Protein AF-A0A932P610-F1 (afdb_monomer)

Radius of gyration: 19.36 Å; Cα contacts (8 Å, |Δi|>4): 176; chains: 1; bounding box: 60×43×49 Å

Nearest PDB structures (foldseek):
  8pn9-assembly1_A  TM=6.563E-01  e=3.434E-02  Homo sapiens
  6s7t-assembly1_A  TM=7.100E-01  e=2.568E-01  Homo sapiens

Secondary structure (DSSP, 8-state):
--HHHHHHHHHHHHTSTT-TTHHHHHHHHHHHHHHS-TTSTTTTT--SSHHHHHHHHHHHHHHTT--TT--B-TTT-TTS-PBPSS-STTHHHHHHHHHHHHHHHHHTT----HHHHHHHHHHHHHHHHHHHHHHHHHHHHHHHHHHHHGGGHHHHGGG-HHHHHTTSTT--STHHHH--

pLDDT: mean 86.73, std 11.86, range [47.44, 98.44]

Mean predicted aligned error: 6.97 Å

Solvent-accessible surface area (backbone atoms only — not comparable to full-atom values): 10192 Å² total; per-residue (Å²): 140,63,68,65,58,55,52,51,48,50,53,53,54,63,72,34,73,82,40,86,46,62,67,56,53,42,49,50,50,55,51,47,66,54,67,74,37,76,86,33,39,70,69,69,74,44,58,81,47,69,59,25,52,52,40,52,51,56,38,51,41,40,79,70,67,46,55,90,87,57,48,64,47,68,86,80,41,77,90,49,93,52,60,56,94,66,80,62,75,71,36,53,66,51,50,51,50,33,49,52,52,52,52,50,26,59,75,70,68,48,92,68,54,73,67,57,46,47,52,52,32,27,41,55,46,18,42,52,51,42,48,50,43,43,49,51,53,22,61,68,32,22,87,79,54,35,81,66,48,12,51,58,50,56,67,54,58,65,69,41,58,78,62,44,55,38,26,34,60,28,33,54,41,69,63,44,66,74,74,98

Foldseek 3Di:
DCVVVVVVVVVVVCLFPPNPCLVVLLVVLQVCLPPVDCPDCVVVLHAPDPLLVLLLQQLVVVVVPPDQPQQFDCVVDVVDGDGDPDHCPLSVVLNVQLVVLVVVCVVVVNDDDSVRSSSVSQQPVLSVLLSVLLVVQLVVCCVVQNSGCSNVVSVVQVVPVVLVVCSHRSNSHCVSVVSD

Structure (mmCIF, N/CA/C/O backbone):
data_AF-A0A932P610-F1
#
_entry.id   AF-A0A932P610-F1
#
loop_
_atom_site.group_PDB
_atom_site.id
_atom_site.type_symbol
_atom_site.label_atom_id
_atom_site.label_alt_id
_atom_site.label_comp_id
_atom_site.label_asym_id
_atom_site.label_entity_id
_atom_site.label_seq_id
_atom_site.pdbx_PDB_ins_code
_atom_site.Cartn_x
_atom_site.Cartn_y
_atom_site.Cartn_z
_atom_site.occupancy
_atom_site.B_iso_or_equiv
_atom_site.auth_seq_id
_atom_site.auth_comp_id
_atom_site.auth_asym_id
_atom_site.auth_atom_id
_atom_site.pdbx_PDB_model_num
ATOM 1 N N . MET A 1 1 ? 29.053 27.252 -12.980 1.00 55.34 1 MET A N 1
ATOM 2 C CA . MET A 1 1 ? 28.597 26.427 -14.126 1.00 55.34 1 MET A CA 1
ATOM 3 C C . MET A 1 1 ? 28.838 24.913 -13.907 1.00 55.34 1 MET A C 1
ATOM 5 O O . MET A 1 1 ? 29.082 24.199 -14.869 1.00 55.34 1 MET A O 1
ATOM 9 N N . SER A 1 2 ? 28.765 24.393 -12.666 1.00 62.25 2 SER A N 1
ATOM 10 C CA . SER A 1 2 ? 29.065 22.976 -12.343 1.00 62.25 2 SER A CA 1
ATOM 11 C C . SER A 1 2 ? 27.828 22.106 -12.067 1.00 62.25 2 SER A C 1
ATOM 13 O O . SER A 1 2 ? 27.871 20.903 -12.300 1.00 62.25 2 SER A O 1
ATOM 15 N N . TRP A 1 3 ? 26.709 22.702 -11.643 1.00 47.44 3 TRP A N 1
ATOM 16 C CA . TRP A 1 3 ? 25.477 21.982 -11.289 1.00 47.44 3 TRP A CA 1
ATOM 17 C C . TRP A 1 3 ? 24.825 21.238 -12.461 1.00 47.44 3 TRP A C 1
ATOM 19 O O . TRP A 1 3 ? 24.265 20.160 -12.271 1.00 47.44 3 TRP A O 1
ATOM 29 N N . SER A 1 4 ? 24.943 21.766 -13.684 1.00 58.16 4 SER A N 1
ATOM 30 C CA . SER A 1 4 ? 24.353 21.148 -14.877 1.00 58.16 4 SER A CA 1
ATOM 31 C C . SER A 1 4 ? 25.002 19.809 -15.225 1.00 58.16 4 SER A C 1
ATOM 33 O O . SER A 1 4 ? 24.293 18.872 -15.574 1.00 58.16 4 SER A O 1
ATOM 35 N N . ARG A 1 5 ? 26.329 19.677 -15.078 1.00 59.72 5 ARG A N 1
ATOM 36 C CA . ARG A 1 5 ? 27.038 18.412 -15.338 1.00 59.72 5 ARG A CA 1
ATOM 37 C C . ARG A 1 5 ? 26.723 17.358 -14.286 1.00 59.72 5 ARG A C 1
ATOM 39 O O . ARG A 1 5 ? 26.549 16.203 -14.643 1.00 59.72 5 ARG A O 1
ATOM 46 N N . THR A 1 6 ? 26.602 17.745 -13.019 1.00 64.31 6 THR A N 1
ATOM 47 C CA . THR A 1 6 ? 26.265 16.809 -11.938 1.00 64.31 6 THR A CA 1
ATOM 48 C C . THR A 1 6 ? 24.852 16.254 -12.094 1.00 64.31 6 THR A C 1
ATOM 50 O O . THR A 1 6 ? 24.663 15.047 -11.985 1.00 64.31 6 THR A O 1
ATOM 53 N N . LEU A 1 7 ? 23.873 17.104 -12.424 1.00 55.91 7 LEU A N 1
ATOM 54 C CA . LEU A 1 7 ? 22.507 16.659 -12.711 1.00 55.91 7 LEU A CA 1
ATOM 55 C C . LEU A 1 7 ? 22.443 15.795 -13.974 1.00 55.91 7 LEU A C 1
ATOM 57 O O . LEU A 1 7 ? 21.847 14.725 -13.944 1.00 55.91 7 LEU A O 1
ATOM 61 N N . LEU A 1 8 ? 23.097 16.208 -15.065 1.00 59.38 8 LEU A N 1
ATOM 62 C CA . LEU A 1 8 ? 23.149 15.420 -16.302 1.00 59.38 8 LEU A CA 1
ATOM 63 C C . LEU A 1 8 ? 23.804 14.051 -16.094 1.00 59.38 8 LEU A C 1
ATOM 65 O O . LEU A 1 8 ? 23.306 13.063 -16.623 1.00 59.38 8 LEU A O 1
ATOM 69 N N . ASN A 1 9 ? 24.871 13.976 -15.299 1.00 59.69 9 ASN A N 1
ATOM 70 C CA . ASN A 1 9 ? 25.523 12.714 -14.961 1.00 59.69 9 ASN A CA 1
ATOM 71 C C . ASN A 1 9 ? 24.639 11.849 -14.060 1.00 59.69 9 ASN A C 1
ATOM 73 O O . ASN A 1 9 ? 24.534 10.655 -14.303 1.00 59.69 9 ASN A O 1
ATOM 77 N N . PHE A 1 10 ? 23.937 12.444 -13.091 1.00 61.59 10 PHE A N 1
ATOM 78 C CA . PHE A 1 10 ? 22.968 11.728 -12.263 1.00 61.59 10 PHE A CA 1
ATOM 79 C C . PHE A 1 10 ? 21.840 11.121 -13.102 1.00 61.59 10 PHE A C 1
ATOM 81 O O . PHE A 1 10 ? 21.538 9.943 -12.946 1.00 61.59 10 PHE A O 1
ATOM 88 N N . PHE A 1 11 ? 21.251 11.885 -14.028 1.00 58.06 11 PHE A N 1
ATOM 89 C CA . PHE A 1 11 ? 20.247 11.346 -14.944 1.00 58.06 11 PHE A CA 1
ATOM 90 C C . PHE A 1 11 ? 20.859 10.280 -15.859 1.00 58.06 11 PHE A C 1
ATOM 92 O O . PHE A 1 11 ? 20.302 9.194 -15.976 1.00 58.06 11 PHE A O 1
ATOM 99 N N . ALA A 1 12 ? 22.036 10.523 -16.441 1.00 59.69 12 ALA A N 1
ATOM 100 C CA . ALA A 1 12 ? 22.717 9.536 -17.276 1.00 59.69 12 ALA A CA 1
ATOM 101 C C . ALA A 1 12 ? 23.003 8.225 -16.522 1.00 59.69 12 ALA A C 1
ATOM 103 O O . ALA A 1 12 ? 22.829 7.156 -17.098 1.00 59.69 12 ALA A O 1
ATOM 104 N N . ASP A 1 13 ? 23.381 8.290 -15.246 1.00 61.88 13 ASP A N 1
ATOM 105 C CA . ASP A 1 13 ? 23.663 7.128 -14.399 1.00 61.88 13 ASP A CA 1
ATOM 106 C C . ASP A 1 13 ? 22.390 6.446 -13.883 1.00 61.88 13 ASP A C 1
ATOM 108 O O . ASP A 1 13 ? 22.323 5.216 -13.854 1.00 61.88 13 ASP A O 1
ATOM 112 N N . ALA A 1 14 ? 21.339 7.210 -13.569 1.00 57.78 14 ALA A N 1
ATOM 113 C CA . ALA A 1 14 ? 20.014 6.673 -13.260 1.00 57.78 14 ALA A CA 1
ATOM 114 C C . ALA A 1 14 ? 19.425 5.891 -14.446 1.00 57.78 14 ALA A C 1
ATOM 116 O O . ALA A 1 14 ? 18.665 4.940 -14.241 1.00 57.78 14 ALA A O 1
ATOM 117 N N . PHE A 1 15 ? 19.814 6.261 -15.673 1.00 59.22 15 PHE A N 1
ATOM 118 C CA . PHE A 1 15 ? 19.432 5.585 -16.908 1.00 59.22 15 PHE A CA 1
ATOM 119 C C . PHE A 1 15 ? 20.497 4.614 -17.465 1.00 59.22 15 PHE A C 1
ATOM 121 O O . PHE A 1 15 ? 20.407 4.210 -18.629 1.00 59.22 15 PHE A O 1
ATOM 128 N N . ARG A 1 16 ? 21.502 4.208 -16.672 1.00 59.03 16 ARG A N 1
ATOM 129 C CA . ARG A 1 16 ? 22.493 3.196 -17.081 1.00 59.03 16 ARG A CA 1
ATOM 130 C C . ARG A 1 16 ? 22.131 1.796 -16.552 1.00 59.03 16 ARG A C 1
ATOM 132 O O . ARG A 1 16 ? 21.746 1.643 -15.388 1.00 59.03 16 ARG A O 1
ATOM 139 N N . PRO A 1 17 ? 22.283 0.731 -17.370 1.00 58.66 17 PRO A N 1
ATOM 140 C CA . PRO A 1 17 ? 22.161 -0.646 -16.893 1.00 58.66 17 PRO A CA 1
ATOM 141 C C . PRO A 1 17 ? 23.094 -0.892 -15.694 1.00 58.66 17 PRO A C 1
ATOM 143 O O . PRO A 1 17 ? 24.235 -0.435 -15.732 1.00 58.66 17 PRO A O 1
ATOM 146 N N . PRO A 1 18 ? 22.666 -1.620 -14.643 1.00 57.16 18 PRO A N 1
ATOM 147 C CA . PRO A 1 18 ? 21.492 -2.493 -14.578 1.00 57.16 18 PRO A CA 1
ATOM 148 C C . PRO A 1 18 ? 20.218 -1.855 -13.984 1.00 57.16 18 PRO A C 1
ATOM 150 O O . PRO A 1 18 ? 19.340 -2.605 -13.565 1.00 57.16 18 PRO A O 1
ATOM 153 N N . PHE A 1 19 ? 20.099 -0.518 -13.938 1.00 62.72 19 PHE A N 1
ATOM 154 C CA . PHE A 1 19 ? 18.894 0.201 -13.481 1.00 62.72 19 PHE A CA 1
ATOM 155 C C . PHE A 1 19 ? 18.283 -0.378 -12.189 1.00 62.72 19 PHE A C 1
ATOM 157 O O . PHE A 1 19 ? 17.149 -0.864 -12.147 1.00 62.72 19 PHE A O 1
ATOM 164 N N . ARG A 1 20 ? 19.041 -0.327 -11.090 1.00 66.00 20 ARG A N 1
ATOM 165 C CA . ARG A 1 20 ? 18.556 -0.708 -9.748 1.00 66.00 20 ARG A CA 1
ATOM 166 C C . ARG A 1 20 ? 17.683 0.390 -9.116 1.00 66.00 20 ARG A C 1
ATOM 168 O O . ARG A 1 20 ? 17.715 0.589 -7.907 1.00 66.00 20 ARG A O 1
ATOM 175 N N . THR A 1 21 ? 16.943 1.138 -9.933 1.00 69.81 21 THR A N 1
ATOM 176 C CA . THR A 1 21 ? 16.247 2.370 -9.539 1.00 69.81 21 THR A CA 1
ATOM 177 C C . THR A 1 21 ? 14.854 2.139 -8.968 1.00 69.81 21 THR A C 1
ATOM 179 O O . THR A 1 21 ? 14.322 3.043 -8.337 1.00 69.81 21 THR A O 1
ATOM 182 N N . THR A 1 22 ? 14.278 0.938 -9.104 1.00 73.44 22 THR A N 1
ATOM 183 C CA . THR A 1 22 ? 12.918 0.631 -8.622 1.00 73.44 22 THR A CA 1
ATOM 184 C C . THR A 1 22 ? 12.679 1.032 -7.158 1.00 73.44 22 THR A C 1
ATOM 186 O O . THR A 1 22 ? 11.705 1.742 -6.918 1.00 73.44 22 THR A O 1
ATOM 189 N N . PRO A 1 23 ? 13.551 0.694 -6.181 1.00 77.69 23 PRO A N 1
ATOM 190 C CA . PRO A 1 23 ? 13.338 1.106 -4.791 1.00 77.69 23 PRO A CA 1
ATOM 191 C C . PRO A 1 23 ? 13.373 2.627 -4.615 1.00 77.69 23 PRO A C 1
ATOM 193 O O . PRO A 1 23 ? 12.610 3.174 -3.828 1.00 77.69 23 PRO A O 1
ATOM 196 N N . TRP A 1 24 ? 14.219 3.320 -5.382 1.00 81.94 24 TRP A N 1
ATOM 197 C CA . TRP A 1 24 ? 14.324 4.779 -5.351 1.00 81.94 24 TRP A CA 1
ATOM 198 C C . TRP A 1 24 ? 13.100 5.461 -5.956 1.00 81.94 24 TRP A C 1
ATOM 200 O O . TRP A 1 24 ? 12.683 6.492 -5.448 1.00 81.94 24 TRP A O 1
ATOM 210 N N . ILE A 1 25 ? 12.499 4.878 -6.996 1.00 82.69 25 ILE A N 1
ATOM 211 C CA . ILE A 1 25 ? 11.254 5.375 -7.596 1.00 82.69 25 ILE A CA 1
ATOM 212 C C . ILE A 1 25 ? 10.093 5.210 -6.612 1.00 82.69 25 ILE A C 1
ATOM 214 O O . ILE A 1 25 ? 9.336 6.154 -6.412 1.00 82.69 25 ILE A O 1
ATOM 218 N N . VAL A 1 26 ? 9.987 4.052 -5.953 1.00 82.19 26 VAL A N 1
ATOM 219 C CA . VAL A 1 26 ? 8.971 3.819 -4.912 1.00 82.19 26 VAL A CA 1
ATOM 220 C C . VAL A 1 26 ? 9.169 4.775 -3.739 1.00 82.19 26 VAL A C 1
ATOM 222 O O . VAL A 1 26 ? 8.210 5.397 -3.291 1.00 82.19 26 VAL A O 1
ATOM 225 N N . LEU A 1 27 ? 10.410 4.942 -3.269 1.00 84.94 27 LEU A N 1
ATOM 226 C CA . LEU A 1 27 ? 10.727 5.864 -2.181 1.00 84.94 27 LEU A CA 1
ATOM 227 C C . LEU A 1 27 ? 10.405 7.311 -2.563 1.00 84.94 27 LEU A C 1
ATOM 229 O O . LEU A 1 27 ? 9.755 8.011 -1.793 1.00 84.94 27 LEU A O 1
ATOM 233 N N . LEU A 1 28 ? 10.823 7.751 -3.752 1.00 86.38 28 LEU A N 1
ATOM 234 C CA . LEU A 1 28 ? 10.527 9.086 -4.261 1.00 86.38 28 LEU A CA 1
ATOM 235 C C . LEU A 1 28 ? 9.016 9.304 -4.351 1.00 86.38 28 LEU A C 1
ATOM 237 O O . LEU A 1 28 ? 8.530 10.332 -3.898 1.00 86.38 28 LEU A O 1
ATOM 241 N N . TYR A 1 29 ? 8.273 8.333 -4.880 1.00 85.75 29 TYR A N 1
ATOM 242 C CA . TYR A 1 29 ? 6.819 8.396 -4.967 1.00 85.75 29 TYR A CA 1
ATOM 243 C C . TYR A 1 29 ? 6.158 8.494 -3.584 1.00 85.75 29 TYR A C 1
ATOM 245 O O . TYR A 1 29 ? 5.306 9.357 -3.374 1.00 85.75 29 TYR A O 1
ATOM 253 N N . ALA A 1 30 ? 6.582 7.670 -2.622 1.00 83.12 30 ALA A N 1
ATOM 254 C CA . ALA A 1 30 ? 6.072 7.715 -1.254 1.00 83.12 30 ALA A CA 1
ATOM 255 C C . ALA A 1 30 ? 6.362 9.071 -0.587 1.00 83.12 30 ALA A C 1
ATOM 257 O O . ALA A 1 30 ? 5.467 9.674 -0.000 1.00 83.12 30 ALA A O 1
ATOM 258 N N . VAL A 1 31 ? 7.585 9.592 -0.736 1.00 85.00 31 VAL A N 1
ATOM 259 C CA . VAL A 1 31 ? 7.977 10.903 -0.198 1.00 85.00 31 VAL A CA 1
ATOM 260 C C . VAL A 1 31 ? 7.177 12.027 -0.852 1.00 85.00 31 VAL A C 1
ATOM 262 O O . VAL A 1 31 ? 6.626 12.868 -0.148 1.00 85.00 31 VAL A O 1
ATOM 265 N N . LEU A 1 32 ? 7.068 12.039 -2.183 1.00 84.12 32 LEU A N 1
ATOM 266 C CA . LEU A 1 32 ? 6.293 13.055 -2.895 1.00 84.12 32 LEU A CA 1
ATOM 267 C C . LEU A 1 32 ? 4.815 13.010 -2.504 1.00 84.12 32 LEU A C 1
ATOM 269 O O . LEU A 1 32 ? 4.218 14.066 -2.324 1.00 84.12 32 LEU A O 1
ATOM 27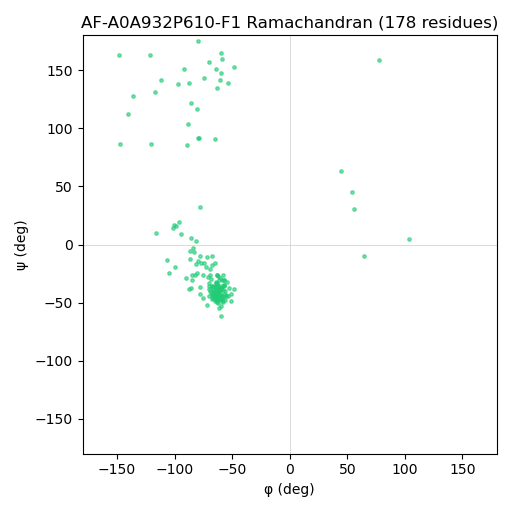3 N N . SER A 1 33 ? 4.249 11.818 -2.304 1.00 76.56 33 SER A N 1
ATOM 274 C CA . SER A 1 33 ? 2.860 11.665 -1.854 1.00 76.56 33 SER A CA 1
ATOM 275 C C . SER A 1 33 ? 2.622 12.344 -0.501 1.00 76.56 33 SER A C 1
ATOM 277 O O . SER A 1 33 ? 1.590 12.979 -0.310 1.00 76.56 33 SER A O 1
ATOM 279 N N . VAL A 1 34 ? 3.595 12.280 0.414 1.00 74.88 34 VAL A N 1
ATOM 280 C CA . VAL A 1 34 ? 3.512 12.911 1.743 1.00 74.88 34 VAL A CA 1
ATOM 281 C C . VAL A 1 34 ? 3.769 14.424 1.685 1.00 74.88 34 VAL A C 1
ATOM 283 O O . VAL A 1 34 ? 3.063 15.203 2.323 1.00 74.88 34 VAL A O 1
ATOM 286 N N . VAL A 1 35 ? 4.773 14.855 0.916 1.00 78.38 35 VAL A N 1
ATOM 287 C CA . VAL A 1 35 ? 5.279 16.241 0.935 1.00 78.38 35 VAL A CA 1
ATOM 288 C C . VAL A 1 35 ? 4.482 17.182 0.025 1.00 78.38 35 VAL A C 1
ATOM 290 O O . VAL A 1 35 ? 4.429 18.380 0.290 1.00 78.38 35 VAL A O 1
ATOM 293 N N . TYR A 1 36 ? 3.846 16.673 -1.035 1.00 73.75 36 TYR A N 1
ATOM 294 C CA . TYR A 1 36 ? 3.195 17.507 -2.054 1.00 73.75 36 TYR A CA 1
ATOM 295 C C . TYR A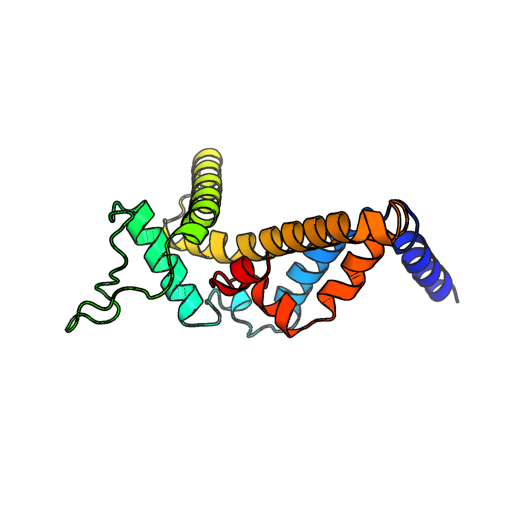 1 36 ? 2.022 18.341 -1.519 1.00 73.75 36 TYR A C 1
ATOM 297 O O . TYR A 1 36 ? 1.793 19.451 -1.995 1.00 73.75 36 TYR A O 1
ATOM 305 N N . ASN A 1 37 ? 1.282 17.831 -0.531 1.00 68.81 37 ASN A N 1
ATOM 306 C CA . ASN A 1 37 ? 0.138 18.537 0.034 1.00 68.81 37 ASN A CA 1
ATOM 307 C C . ASN A 1 37 ? 0.083 18.355 1.555 1.00 68.81 37 ASN A C 1
ATOM 309 O O . ASN A 1 37 ? -0.187 17.259 2.051 1.00 68.81 37 ASN A O 1
ATOM 313 N N . HIS A 1 38 ? 0.301 19.445 2.292 1.00 67.31 38 HIS A N 1
ATOM 314 C CA . HIS A 1 38 ? 0.285 19.445 3.754 1.00 67.31 38 HIS A CA 1
ATOM 315 C C . HIS A 1 38 ? -1.097 19.080 4.337 1.00 67.31 38 HIS A C 1
ATOM 317 O O . HIS A 1 38 ? -1.161 18.474 5.400 1.00 67.31 38 HIS A O 1
ATOM 323 N N . ASP A 1 39 ? -2.187 19.328 3.606 1.00 73.00 39 ASP A N 1
ATOM 324 C CA . ASP A 1 39 ? -3.566 19.000 4.012 1.00 73.00 39 ASP A CA 1
ATOM 325 C C . ASP A 1 39 ? -4.052 17.638 3.484 1.00 73.00 39 ASP A C 1
ATOM 327 O O . ASP A 1 39 ? -5.230 17.270 3.593 1.00 73.00 39 ASP A O 1
ATOM 331 N N . SER A 1 40 ? -3.146 16.858 2.897 1.00 80.25 40 SER A N 1
ATOM 332 C CA . SER A 1 40 ? -3.439 15.519 2.396 1.00 80.25 40 SER A CA 1
ATOM 333 C C . SER A 1 40 ? -3.959 14.573 3.484 1.00 80.25 40 SER A C 1
ATOM 335 O O . SER A 1 40 ? -3.748 14.759 4.686 1.00 80.25 40 SER A O 1
ATOM 337 N N . HIS A 1 41 ? -4.626 13.504 3.044 1.00 81.88 41 HIS A N 1
ATOM 338 C CA . HIS A 1 41 ? -5.115 12.449 3.930 1.00 81.88 41 HIS A CA 1
ATOM 339 C C . HIS A 1 41 ? -3.992 11.822 4.766 1.00 81.88 41 HIS A C 1
ATOM 341 O O . HIS A 1 41 ? -4.200 11.538 5.944 1.00 81.88 41 HIS A O 1
ATOM 347 N N . PHE A 1 42 ? -2.785 11.709 4.201 1.00 79.12 42 PHE A N 1
ATOM 348 C CA . PHE A 1 42 ? -1.605 11.180 4.886 1.00 79.12 42 PHE A CA 1
ATOM 349 C C . PHE A 1 42 ? -1.212 12.041 6.093 1.00 79.12 42 PHE A C 1
ATOM 351 O O . PHE A 1 42 ? -1.066 11.519 7.196 1.00 79.12 42 PHE A O 1
ATOM 358 N N . ASN A 1 43 ? -1.103 13.360 5.900 1.00 81.00 43 ASN A N 1
ATOM 359 C CA . ASN A 1 43 ? -0.672 14.290 6.948 1.00 81.00 43 ASN A CA 1
ATOM 360 C C . ASN A 1 43 ? -1.732 14.474 8.039 1.00 81.00 43 ASN A C 1
ATOM 362 O O . ASN A 1 43 ? -1.395 14.704 9.197 1.00 81.00 43 ASN A O 1
ATOM 366 N N . ARG A 1 44 ? -3.013 14.303 7.691 1.00 87.19 44 ARG A N 1
ATOM 367 C CA . ARG A 1 44 ? -4.124 14.282 8.655 1.00 87.19 44 ARG A CA 1
ATOM 368 C C . ARG A 1 44 ? -4.351 12.920 9.308 1.00 87.19 44 ARG A C 1
ATOM 370 O O . ARG A 1 44 ? -5.232 12.807 10.154 1.00 87.19 44 ARG A O 1
ATOM 377 N N . TRP A 1 45 ? -3.589 11.898 8.918 1.00 90.81 45 TRP A N 1
ATOM 378 C CA . TRP 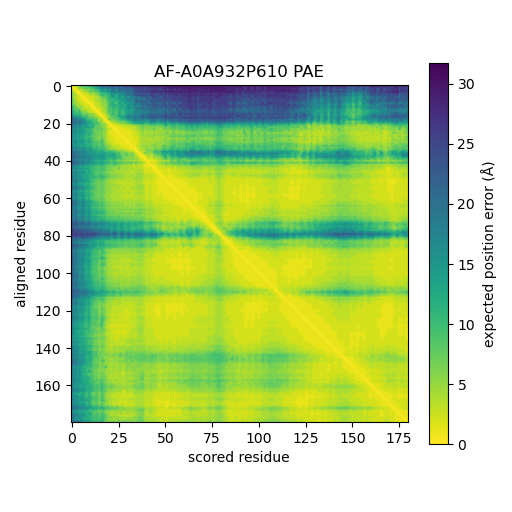A 1 45 ? -3.770 10.522 9.378 1.00 90.81 45 TRP A CA 1
ATOM 379 C C . TRP A 1 45 ? -5.203 10.000 9.158 1.00 90.81 45 TRP A C 1
ATOM 381 O O . TRP A 1 45 ? -5.828 9.397 10.028 1.00 90.81 45 TRP A O 1
ATOM 391 N N . THR A 1 46 ? -5.732 10.257 7.964 1.00 92.88 46 THR A N 1
ATOM 392 C CA . THR A 1 46 ? -7.060 9.827 7.501 1.00 92.88 46 THR A CA 1
ATOM 393 C C . THR A 1 46 ? -6.927 8.971 6.249 1.00 92.88 46 THR A C 1
ATOM 395 O O . THR A 1 46 ? -5.882 8.984 5.597 1.00 92.88 46 THR A O 1
ATOM 398 N N . LEU A 1 47 ? -7.975 8.225 5.905 1.00 93.75 47 LEU A N 1
ATOM 399 C CA . LEU A 1 47 ? -8.018 7.501 4.639 1.00 93.75 47 LEU A CA 1
ATOM 400 C C . LEU A 1 47 ? -8.689 8.373 3.563 1.00 93.75 47 LEU A C 1
ATOM 402 O O . LEU A 1 47 ? -9.496 9.244 3.907 1.00 93.75 47 LEU A O 1
ATOM 406 N N . PRO A 1 48 ? -8.326 8.191 2.284 1.00 91.69 48 PRO A N 1
ATOM 407 C CA . PRO A 1 48 ? -8.764 9.073 1.210 1.00 91.69 48 PRO A CA 1
ATOM 408 C C . PRO A 1 48 ? -10.218 8.866 0.792 1.00 91.69 48 PRO A C 1
ATOM 410 O O . PRO A 1 48 ? -10.846 9.807 0.314 1.00 91.69 48 PRO A O 1
ATOM 413 N N . ASP A 1 49 ? -10.760 7.667 0.990 1.00 92.25 49 ASP A N 1
ATOM 414 C CA . ASP A 1 49 ? -12.098 7.308 0.538 1.00 92.25 49 ASP A CA 1
ATOM 415 C C . ASP A 1 49 ? -12.760 6.288 1.470 1.00 92.25 49 ASP A C 1
ATOM 417 O O . ASP A 1 49 ? -12.115 5.608 2.269 1.00 92.25 49 ASP A O 1
ATOM 421 N N . THR A 1 50 ? -14.076 6.168 1.336 1.00 92.62 50 THR A N 1
ATOM 422 C CA . THR A 1 50 ? -14.907 5.196 2.041 1.00 92.62 50 THR A CA 1
ATOM 423 C C . THR A 1 50 ? -14.434 3.761 1.825 1.00 92.62 50 THR A C 1
ATOM 425 O O . THR A 1 50 ? -14.298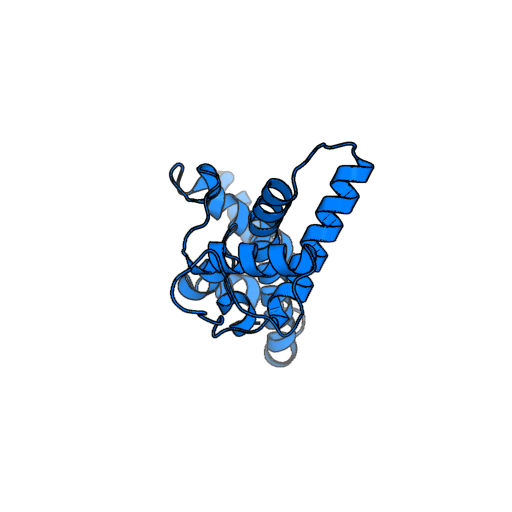 3.040 2.811 1.00 92.62 50 THR A O 1
ATOM 428 N N . ASP A 1 51 ? -14.079 3.360 0.602 1.00 94.00 51 ASP A N 1
ATOM 429 C CA . ASP A 1 51 ? -13.609 1.998 0.318 1.00 94.00 51 ASP A CA 1
ATOM 430 C C . ASP A 1 51 ? -12.358 1.623 1.132 1.00 94.00 51 ASP A C 1
ATOM 432 O O . ASP A 1 51 ? -12.252 0.504 1.638 1.00 94.00 51 ASP A O 1
ATOM 436 N N . ASP A 1 52 ? -11.451 2.571 1.375 1.00 95.44 52 ASP A N 1
ATOM 437 C CA . ASP A 1 52 ? -10.264 2.344 2.205 1.00 95.44 52 ASP A CA 1
ATOM 438 C C . ASP A 1 52 ? -10.635 2.056 3.668 1.00 95.44 52 ASP A C 1
ATOM 440 O O . ASP A 1 52 ? -10.119 1.114 4.282 1.00 95.44 5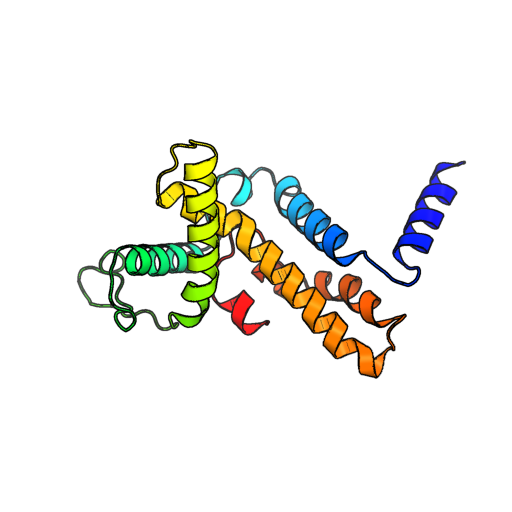2 ASP A O 1
ATOM 444 N N . TYR A 1 53 ? -11.579 2.825 4.224 1.00 94.50 53 TYR A N 1
ATOM 445 C CA . TYR A 1 53 ? -12.121 2.574 5.564 1.00 94.50 53 TYR A CA 1
ATOM 446 C C . TYR A 1 53 ? -12.780 1.204 5.635 1.00 94.50 53 TYR A C 1
ATOM 448 O O . TYR A 1 53 ? -12.526 0.422 6.557 1.00 94.50 53 TYR A O 1
ATOM 456 N N . MET A 1 54 ? -13.606 0.899 4.642 1.00 93.56 54 MET A N 1
ATOM 457 C CA . MET A 1 54 ? -14.350 -0.343 4.588 1.00 93.56 54 MET A CA 1
ATOM 458 C C . MET A 1 54 ? -13.423 -1.559 4.478 1.00 93.56 54 MET A C 1
ATOM 460 O O . MET A 1 54 ? -13.672 -2.560 5.157 1.00 93.56 54 MET A O 1
ATOM 464 N N . ARG A 1 55 ? -12.300 -1.451 3.749 1.00 94.69 55 ARG A N 1
ATOM 465 C CA . ARG A 1 55 ? -11.269 -2.501 3.685 1.00 94.69 55 ARG A CA 1
ATOM 466 C C . ARG A 1 55 ? -10.705 -2.774 5.065 1.00 94.69 55 ARG A C 1
ATOM 468 O O . ARG A 1 55 ? -10.640 -3.929 5.486 1.00 94.69 55 ARG A O 1
ATOM 475 N N . LEU A 1 56 ? -10.248 -1.727 5.756 1.00 95.56 56 LEU A N 1
ATOM 476 C CA . LEU A 1 56 ? -9.600 -1.901 7.053 1.00 95.56 56 LEU A CA 1
ATOM 477 C C . LEU A 1 56 ? -10.559 -2.494 8.074 1.00 95.56 56 LEU A C 1
ATOM 479 O O . LEU A 1 56 ? -10.157 -3.372 8.832 1.00 95.56 56 LEU A O 1
ATOM 483 N N . VAL A 1 57 ? -11.824 -2.070 8.074 1.00 94.19 57 VAL A N 1
ATOM 484 C CA . VAL A 1 57 ? -12.842 -2.653 8.954 1.00 94.19 57 VAL A CA 1
ATOM 485 C C . VAL A 1 57 ? -13.077 -4.126 8.612 1.00 94.19 57 VAL A C 1
ATOM 487 O O . VAL A 1 57 ? -13.096 -4.955 9.520 1.00 94.19 57 VAL A O 1
ATOM 490 N N . GLN A 1 58 ? -13.206 -4.478 7.330 1.00 94.19 58 GLN A N 1
ATOM 491 C CA . GLN A 1 58 ? -13.387 -5.867 6.903 1.00 94.19 58 GLN A CA 1
ATOM 492 C C . GLN A 1 58 ? -12.201 -6.759 7.307 1.00 94.19 58 GLN A C 1
ATOM 494 O O . GLN A 1 58 ? -12.408 -7.867 7.818 1.00 94.19 58 GLN A O 1
ATOM 499 N N . MET A 1 59 ? -10.971 -6.266 7.132 1.00 96.00 59 MET A N 1
ATOM 500 C CA . MET A 1 59 ? -9.749 -6.942 7.570 1.00 96.00 59 MET A CA 1
ATOM 501 C C . MET A 1 59 ? -9.715 -7.086 9.097 1.00 96.00 59 MET A C 1
ATOM 503 O O . MET A 1 59 ? -9.482 -8.182 9.604 1.00 96.00 59 MET A O 1
ATOM 507 N N . LEU A 1 60 ? -9.965 -6.004 9.840 1.00 95.69 60 LEU A N 1
ATOM 508 C CA . LEU A 1 60 ? -9.934 -5.996 11.304 1.00 95.69 60 LEU A CA 1
ATOM 509 C C . LEU A 1 60 ? -10.980 -6.930 11.908 1.00 95.69 60 LEU A C 1
ATOM 511 O O . LEU A 1 60 ? -10.676 -7.620 12.877 1.00 95.69 60 LEU A O 1
ATOM 515 N N . ASN A 1 61 ? -12.184 -6.991 11.340 1.00 94.56 61 ASN A N 1
ATOM 516 C CA . ASN A 1 61 ? -13.199 -7.922 11.815 1.00 94.56 61 ASN A CA 1
ATOM 517 C C . ASN A 1 61 ? -12.765 -9.379 11.598 1.00 94.56 61 ASN A C 1
ATOM 519 O O . ASN A 1 61 ? -12.949 -10.200 12.492 1.00 94.56 61 ASN A O 1
ATOM 523 N N . TRP A 1 62 ? -12.142 -9.704 10.459 1.00 95.50 62 TRP A N 1
ATOM 524 C CA . TRP A 1 62 ? -11.626 -11.055 10.204 1.00 95.50 62 TRP A CA 1
ATOM 525 C C . TRP A 1 62 ? -10.465 -11.427 11.115 1.00 95.50 62 TRP A C 1
ATOM 527 O O . TRP A 1 62 ? -10.494 -12.482 11.744 1.00 95.50 62 TRP A O 1
ATOM 537 N N . VAL A 1 63 ? -9.497 -10.527 11.281 1.00 96.38 63 VAL A N 1
ATOM 538 C CA . VAL A 1 63 ? -8.426 -10.677 12.277 1.00 96.38 63 VAL A CA 1
ATOM 539 C C . VAL A 1 63 ? -8.999 -10.799 13.698 1.00 96.38 63 VAL A C 1
ATOM 541 O O . VAL A 1 63 ? -8.418 -11.480 14.541 1.00 96.38 63 VAL A O 1
ATOM 544 N N . GLY A 1 64 ? -10.150 -10.175 13.958 1.00 95.44 64 GLY A N 1
ATOM 545 C CA . GLY A 1 64 ? -10.917 -10.260 15.201 1.00 95.44 64 GLY A CA 1
ATOM 546 C C . GLY A 1 64 ? -11.809 -11.500 15.344 1.00 95.44 64 GLY A C 1
ATOM 547 O O . GLY A 1 64 ? -12.511 -11.605 16.346 1.00 95.44 64 GLY A O 1
ATOM 548 N N . GLY A 1 65 ? -11.787 -12.434 14.386 1.00 95.81 65 GLY A N 1
ATOM 549 C CA . GLY A 1 65 ? -12.503 -13.713 14.461 1.00 95.81 65 GLY A CA 1
ATOM 550 C C . GLY A 1 65 ? -13.787 -13.811 13.632 1.00 95.81 65 GLY A C 1
ATOM 551 O O . GLY A 1 65 ? -14.470 -14.831 13.711 1.00 95.81 65 GLY A O 1
ATOM 552 N N . GLN A 1 66 ? -14.131 -12.800 12.826 1.00 94.62 66 GLN A N 1
ATOM 553 C CA . GLN A 1 66 ? -15.224 -12.916 11.854 1.00 94.62 66 GLN A CA 1
ATOM 554 C C . GLN A 1 66 ? -14.920 -14.042 10.851 1.00 94.62 66 GLN A C 1
ATOM 556 O O . GLN A 1 66 ? -13.778 -14.220 10.431 1.00 94.62 66 GLN A O 1
ATOM 561 N N . SER A 1 67 ? -15.940 -14.810 10.456 1.00 94.75 67 SER A N 1
ATOM 562 C CA . SER A 1 67 ? -15.774 -15.901 9.487 1.00 94.75 67 SER A CA 1
ATOM 563 C C . SER A 1 67 ? -15.248 -15.392 8.140 1.00 94.75 67 SER A C 1
ATOM 565 O O . SER A 1 67 ? -15.591 -14.301 7.686 1.00 94.75 67 SER A O 1
ATOM 567 N N . TRP A 1 68 ? -14.457 -16.221 7.455 1.00 94.50 68 TRP A N 1
ATOM 568 C CA . TRP A 1 68 ? -13.939 -15.920 6.119 1.00 94.50 68 TRP A CA 1
ATOM 569 C C . TRP A 1 68 ? -15.054 -15.618 5.102 1.00 94.50 68 TRP A C 1
ATOM 571 O O . TRP A 1 68 ? -14.937 -14.696 4.303 1.00 94.50 68 TRP A O 1
ATOM 581 N N . PHE A 1 69 ? -16.167 -16.350 5.151 1.00 92.94 69 PHE A N 1
ATOM 582 C CA . PHE A 1 69 ? -17.289 -16.150 4.222 1.00 92.94 69 PHE A CA 1
ATOM 583 C C . PHE A 1 69 ? -18.281 -15.080 4.683 1.00 92.94 69 PHE A C 1
ATOM 585 O O . PHE A 1 69 ? -19.212 -14.747 3.956 1.00 92.94 69 PHE A O 1
ATOM 592 N N . ASP A 1 70 ? -18.096 -14.543 5.886 1.00 92.00 70 ASP A N 1
ATOM 593 C CA . ASP A 1 70 ? -18.942 -13.483 6.399 1.00 92.00 70 ASP A CA 1
ATOM 594 C C . ASP A 1 70 ? -18.375 -12.125 5.979 1.00 92.00 70 ASP A C 1
ATOM 596 O O . ASP A 1 70 ? -17.378 -11.661 6.524 1.00 92.00 70 ASP A O 1
ATOM 600 N N . LEU A 1 71 ? -19.003 -11.510 4.980 1.00 91.94 71 LEU A N 1
ATOM 601 C CA . LEU A 1 71 ? -18.654 -10.197 4.431 1.00 91.94 71 LEU A CA 1
ATOM 602 C C . LEU A 1 71 ? -19.590 -9.085 4.935 1.00 91.94 71 LEU A C 1
ATOM 604 O O . LEU A 1 71 ? -19.632 -7.995 4.362 1.00 91.94 71 LEU A O 1
ATOM 608 N N . HIS A 1 72 ? -20.378 -9.347 5.979 1.00 89.31 72 HIS A N 1
ATOM 609 C CA . HIS A 1 72 ? -21.250 -8.331 6.552 1.00 89.31 72 HIS A CA 1
ATOM 610 C C . HIS A 1 72 ? -20.437 -7.322 7.350 1.00 89.31 72 HIS A C 1
ATOM 612 O O . HIS A 1 72 ? -19.497 -7.668 8.071 1.00 89.31 72 HIS A O 1
ATOM 618 N N . LEU A 1 73 ? -20.853 -6.061 7.271 1.00 86.56 73 LEU A N 1
ATOM 619 C CA . LEU A 1 73 ? -20.299 -4.984 8.079 1.00 86.56 73 LEU A CA 1
ATOM 620 C C . LEU A 1 73 ? -21.419 -4.372 8.920 1.00 86.56 73 LEU A C 1
ATOM 622 O O . LEU A 1 73 ? -22.028 -3.384 8.512 1.00 86.56 73 LEU A O 1
ATOM 626 N N . PRO A 1 74 ? -21.694 -4.939 10.113 1.00 78.19 74 PRO A N 1
ATOM 627 C CA . PRO A 1 74 ? -22.888 -4.615 10.900 1.00 78.19 74 PRO A CA 1
ATOM 628 C C . PRO A 1 74 ? -23.012 -3.133 11.269 1.00 78.19 74 PRO A C 1
ATOM 630 O O . PRO A 1 74 ? -24.106 -2.628 11.490 1.00 78.19 74 PRO A O 1
ATOM 633 N N . ARG A 1 75 ? -21.876 -2.427 11.340 1.00 81.69 75 ARG A N 1
ATOM 634 C CA . ARG A 1 75 ? -21.813 -1.001 11.685 1.00 81.69 75 ARG A CA 1
ATOM 635 C C . ARG A 1 75 ? -22.109 -0.072 10.509 1.00 81.69 75 ARG A C 1
ATOM 637 O O . ARG A 1 75 ? -22.366 1.101 10.745 1.00 81.69 75 ARG A O 1
ATOM 644 N N . LEU A 1 76 ? -22.047 -0.569 9.272 1.00 82.19 76 LEU A N 1
ATOM 645 C CA . LEU A 1 76 ? -22.270 0.244 8.078 1.00 82.19 76 LEU A CA 1
ATOM 646 C C . LEU A 1 76 ? -23.754 0.545 7.887 1.00 82.19 76 LEU A C 1
ATOM 648 O O . LEU A 1 76 ? -24.132 1.678 7.609 1.00 82.19 76 LEU A O 1
ATOM 652 N N . TYR A 1 77 ? -24.590 -0.480 8.036 1.00 79.00 77 TYR A N 1
ATOM 653 C CA . TYR A 1 77 ? -26.021 -0.342 7.837 1.00 79.00 77 TYR A CA 1
ATOM 654 C C . TYR A 1 77 ? -26.784 -1.278 8.782 1.00 79.00 77 TYR A C 1
ATOM 656 O O . TYR A 1 77 ? -27.104 -2.407 8.431 1.00 79.00 77 TYR A O 1
ATOM 664 N N . PRO A 1 78 ? -27.063 -0.837 10.020 1.00 76.00 78 PRO A N 1
ATOM 665 C CA . PRO A 1 78 ? -27.616 -1.710 11.058 1.00 76.00 78 PRO A CA 1
ATOM 666 C C . PRO A 1 78 ? -29.003 -2.280 10.733 1.00 76.00 78 PRO A C 1
ATOM 668 O O . PRO A 1 78 ? -29.372 -3.328 11.252 1.00 76.00 78 PRO A O 1
ATOM 671 N N . GLN A 1 79 ? -29.781 -1.578 9.901 1.00 75.75 79 GLN A N 1
ATOM 672 C CA . GLN A 1 79 ? -31.160 -1.949 9.570 1.00 75.75 79 GLN A CA 1
ATOM 673 C C . GLN A 1 79 ? -31.253 -3.016 8.475 1.00 75.75 79 GLN A C 1
ATOM 675 O O . GLN A 1 79 ? -32.224 -3.768 8.445 1.00 75.75 79 GLN A O 1
ATOM 680 N N . HIS A 1 80 ? -30.252 -3.109 7.593 1.00 71.31 80 HIS A N 1
ATOM 681 C CA . HIS A 1 80 ? -30.215 -4.132 6.554 1.00 71.31 80 HIS A CA 1
ATOM 682 C C . HIS A 1 80 ? -28.816 -4.731 6.468 1.00 71.31 80 HIS A C 1
ATOM 684 O O . HIS A 1 80 ? -27.832 -4.013 6.322 1.00 71.31 80 HIS A O 1
ATOM 690 N N . LEU A 1 81 ? -28.730 -6.059 6.527 1.00 72.44 81 LEU A N 1
ATOM 691 C CA . LEU A 1 81 ? -27.479 -6.795 6.373 1.00 72.44 81 LEU A CA 1
ATOM 692 C C . LEU A 1 81 ? -26.932 -6.593 4.952 1.00 72.44 81 LEU A C 1
ATOM 694 O O . LEU A 1 81 ? -27.275 -7.334 4.036 1.00 72.44 81 LEU A O 1
ATOM 698 N N . ILE A 1 82 ? -26.097 -5.570 4.768 1.00 79.06 82 ILE A N 1
ATOM 699 C CA . ILE A 1 82 ? -25.363 -5.355 3.522 1.00 79.06 82 ILE A CA 1
ATOM 700 C C . ILE A 1 82 ? -24.080 -6.173 3.592 1.00 79.06 82 ILE A C 1
ATOM 702 O O . ILE A 1 82 ? -23.251 -6.015 4.494 1.00 79.06 82 ILE A O 1
ATOM 706 N N . THR A 1 83 ? -23.939 -7.062 2.621 1.00 85.75 83 THR A N 1
ATOM 707 C CA . THR A 1 83 ? -22.721 -7.820 2.375 1.00 85.75 83 THR A CA 1
ATOM 708 C C . THR A 1 83 ? -21.812 -7.014 1.456 1.00 85.75 83 THR A C 1
ATOM 710 O O . THR A 1 83 ? -22.282 -6.411 0.488 1.00 85.75 83 THR A O 1
ATOM 713 N N . MET A 1 84 ? -20.510 -7.009 1.731 1.00 89.69 84 MET A N 1
ATOM 714 C CA . MET A 1 84 ? -19.559 -6.402 0.809 1.00 89.69 84 MET A CA 1
ATOM 715 C C . MET A 1 84 ? -19.544 -7.112 -0.541 1.00 89.69 84 MET A C 1
ATOM 717 O O . MET A 1 84 ? -19.518 -8.338 -0.617 1.00 89.69 84 MET A O 1
ATOM 721 N N . HIS A 1 85 ? -19.564 -6.319 -1.616 1.00 89.38 85 HIS A N 1
ATOM 722 C CA . HIS A 1 85 ? -19.584 -6.830 -2.989 1.00 89.38 85 HIS A CA 1
ATOM 723 C C . HIS A 1 85 ? -18.204 -7.322 -3.470 1.00 89.38 85 HIS A C 1
ATOM 725 O O . HIS A 1 85 ? -18.093 -7.950 -4.519 1.00 89.38 85 HIS A O 1
ATOM 731 N N . TRP A 1 86 ? -17.152 -7.043 -2.703 1.00 90.62 86 TRP A N 1
ATOM 732 C CA . TRP A 1 86 ? -15.760 -7.375 -2.974 1.00 90.62 86 TRP A CA 1
ATOM 733 C C . TRP A 1 86 ? -15.290 -8.425 -1.965 1.00 90.62 86 TRP A C 1
ATOM 735 O O . TRP A 1 86 ? -15.673 -8.421 -0.797 1.00 90.62 86 TRP A O 1
ATOM 745 N N . GLY A 1 87 ? -14.481 -9.373 -2.439 1.00 91.62 87 GLY A N 1
ATOM 746 C CA . GLY A 1 87 ? -14.063 -10.527 -1.644 1.00 91.62 87 GLY A CA 1
ATOM 747 C C . GLY A 1 87 ? -12.921 -10.247 -0.661 1.00 91.62 87 GLY A C 1
ATOM 748 O O . GLY A 1 87 ? -12.290 -9.189 -0.671 1.00 91.62 87 GLY A O 1
ATOM 749 N N . ARG A 1 88 ? -12.599 -11.269 0.145 1.00 93.12 88 ARG A N 1
ATOM 750 C CA . ARG A 1 88 ? -11.519 -11.236 1.150 1.00 93.12 88 ARG A CA 1
ATOM 751 C C . ARG A 1 88 ? -10.121 -11.535 0.624 1.00 93.12 88 ARG A C 1
ATOM 753 O O . ARG A 1 88 ? -9.161 -11.423 1.378 1.00 93.12 88 ARG A O 1
ATOM 760 N N . LEU A 1 89 ? -9.965 -11.933 -0.639 1.00 93.81 89 LEU A N 1
ATOM 761 C CA . LEU A 1 89 ? -8.647 -12.300 -1.171 1.00 93.81 89 LEU A CA 1
ATOM 762 C C . LEU A 1 89 ? -7.573 -11.218 -0.910 1.00 93.81 89 LEU A C 1
ATOM 764 O O . LEU A 1 89 ? -6.490 -11.579 -0.448 1.00 93.81 89 LEU A O 1
ATOM 768 N N . PRO A 1 90 ? -7.857 -9.912 -1.086 1.00 94.31 90 PRO A N 1
ATOM 769 C CA . PRO A 1 90 ? -6.866 -8.880 -0.798 1.00 94.31 90 PRO A CA 1
ATOM 770 C C . PRO A 1 90 ? -6.634 -8.626 0.702 1.00 94.31 90 PRO A C 1
ATOM 772 O O . PRO A 1 90 ? -5.603 -8.054 1.067 1.00 94.31 90 PRO A O 1
ATOM 775 N N . ASP A 1 91 ? -7.533 -9.098 1.574 1.00 95.88 91 ASP A N 1
ATOM 776 C CA . ASP A 1 91 ? -7.378 -9.010 3.029 1.00 95.88 91 ASP A CA 1
ATOM 777 C C . ASP A 1 91 ? -6.250 -9.928 3.520 1.00 95.88 91 ASP A C 1
ATOM 779 O O . ASP A 1 91 ? -5.637 -9.623 4.536 1.00 95.88 91 ASP A O 1
ATOM 783 N N . ILE A 1 92 ? -5.929 -11.019 2.808 1.00 96.12 92 ILE A N 1
ATOM 784 C CA . ILE A 1 92 ? -4.857 -11.956 3.192 1.00 96.12 92 ILE A CA 1
ATOM 785 C C . ILE A 1 92 ? -3.497 -11.253 3.282 1.00 96.12 92 ILE A C 1
ATOM 787 O O . ILE A 1 92 ? -2.905 -11.251 4.365 1.00 96.12 92 ILE A O 1
ATOM 791 N N . PRO A 1 93 ? -2.959 -10.661 2.196 1.00 96.56 93 PRO A N 1
ATOM 792 C CA . PRO A 1 93 ? -1.648 -10.032 2.272 1.00 96.56 93 PRO A CA 1
ATOM 793 C C . PRO A 1 93 ? -1.666 -8.770 3.148 1.00 96.56 93 PRO A C 1
ATOM 795 O O . PRO A 1 93 ? -0.677 -8.492 3.824 1.00 96.56 93 PRO A O 1
ATOM 798 N N . LEU A 1 94 ? -2.801 -8.063 3.216 1.00 97.50 94 LEU A N 1
ATOM 799 C CA . LEU A 1 94 ? -2.969 -6.898 4.085 1.00 97.50 94 LEU A CA 1
ATOM 800 C C . LEU A 1 94 ? -2.896 -7.287 5.573 1.00 97.50 94 LEU A C 1
ATOM 802 O O . LEU A 1 94 ? -2.119 -6.705 6.329 1.00 97.50 94 LEU A O 1
ATOM 806 N N . ALA A 1 95 ? -3.633 -8.324 5.985 1.00 97.88 95 ALA A N 1
ATOM 807 C CA . ALA A 1 95 ? -3.580 -8.875 7.337 1.00 97.88 95 ALA A CA 1
ATOM 808 C C . ALA A 1 95 ? -2.201 -9.470 7.650 1.00 97.88 95 ALA A C 1
ATOM 810 O O . ALA A 1 95 ? -1.699 -9.314 8.761 1.00 97.88 95 ALA A O 1
ATOM 811 N N . GLY A 1 96 ? -1.555 -10.111 6.670 1.00 98.06 96 GLY A N 1
ATOM 812 C CA . GLY A 1 96 ? -0.180 -10.589 6.798 1.00 98.06 96 GLY A CA 1
ATOM 813 C C . GLY A 1 96 ? 0.786 -9.460 7.161 1.00 98.06 96 GLY A C 1
ATOM 814 O O . GLY A 1 96 ? 1.544 -9.581 8.125 1.00 98.06 96 GLY A O 1
ATOM 815 N N . PHE A 1 97 ? 0.709 -8.329 6.456 1.00 98.00 97 PHE A N 1
ATOM 816 C CA . PHE A 1 97 ? 1.522 -7.152 6.763 1.00 98.00 97 PHE A CA 1
ATOM 817 C C . PHE A 1 97 ? 1.179 -6.550 8.133 1.00 98.00 97 PHE A C 1
ATOM 819 O O . PHE A 1 97 ? 2.078 -6.240 8.916 1.00 98.00 97 PHE A O 1
ATOM 826 N N . PHE A 1 98 ? -0.111 -6.469 8.470 1.00 98.44 98 PHE A N 1
ATOM 827 C CA . PHE A 1 98 ? -0.571 -6.065 9.799 1.00 98.44 98 PHE A CA 1
ATOM 828 C C . PHE A 1 98 ? 0.037 -6.933 10.912 1.00 98.44 98 PHE A C 1
ATOM 830 O O . PHE A 1 98 ? 0.512 -6.409 11.922 1.00 98.44 98 PHE A O 1
ATOM 837 N N . PHE A 1 99 ? 0.082 -8.258 10.738 1.00 98.31 99 PHE A N 1
ATOM 838 C CA . PHE A 1 99 ? 0.689 -9.157 11.719 1.00 98.31 99 PHE A CA 1
ATOM 839 C C . PHE A 1 99 ? 2.201 -8.973 11.827 1.00 98.31 99 PHE A C 1
ATOM 841 O O . PHE A 1 99 ? 2.722 -9.016 12.940 1.00 98.31 99 PHE A O 1
ATOM 848 N N . VAL A 1 100 ? 2.903 -8.709 10.720 1.00 98.12 100 VAL A N 1
ATOM 849 C CA . VAL A 1 100 ? 4.330 -8.347 10.760 1.00 98.12 100 VAL A CA 1
ATOM 850 C C . VAL A 1 100 ? 4.533 -7.084 11.598 1.00 98.12 100 VAL A C 1
ATOM 852 O O . VAL A 1 100 ? 5.357 -7.090 12.511 1.00 98.12 100 VAL A O 1
ATOM 855 N N . LEU A 1 101 ? 3.740 -6.032 11.370 1.00 97.81 101 LEU A N 1
ATOM 856 C CA . LEU A 1 101 ? 3.809 -4.811 12.180 1.00 97.81 101 LEU A CA 1
ATOM 857 C C . LEU A 1 101 ? 3.480 -5.075 13.653 1.00 97.81 101 LEU A C 1
ATOM 859 O O . LEU A 1 101 ? 4.156 -4.546 14.533 1.00 97.81 101 LEU A O 1
ATOM 863 N N . ARG A 1 102 ? 2.496 -5.933 13.941 1.00 97.19 102 ARG A N 1
ATOM 864 C CA . ARG A 1 102 ? 2.161 -6.344 15.311 1.00 97.19 102 ARG A CA 1
ATOM 865 C C . ARG A 1 102 ? 3.312 -7.093 15.987 1.00 97.19 102 ARG A C 1
ATOM 867 O O . ARG A 1 102 ? 3.596 -6.834 17.153 1.00 97.19 102 ARG A O 1
ATOM 874 N N . MET A 1 103 ? 3.986 -7.996 15.275 1.00 97.31 103 MET A N 1
ATOM 875 C CA . MET A 1 103 ? 5.166 -8.707 15.782 1.00 97.31 103 MET A CA 1
ATOM 876 C C . MET A 1 103 ? 6.319 -7.743 16.067 1.00 97.31 103 MET A C 1
ATOM 878 O O . MET A 1 103 ? 6.935 -7.828 17.128 1.00 97.31 103 MET A O 1
ATOM 882 N N . LEU A 1 104 ? 6.569 -6.785 15.170 1.00 97.38 104 LEU A N 1
ATOM 883 C CA . LEU A 1 104 ? 7.574 -5.742 15.381 1.00 97.38 104 LEU A CA 1
ATOM 884 C C . LEU A 1 104 ? 7.222 -4.853 16.579 1.00 97.38 104 LEU A C 1
ATOM 886 O O . LEU A 1 104 ? 8.093 -4.570 17.396 1.00 97.38 104 LEU A O 1
ATOM 890 N N . ALA A 1 105 ? 5.954 -4.466 16.736 1.00 96.75 105 ALA A N 1
ATOM 891 C CA . ALA A 1 105 ? 5.505 -3.682 17.882 1.00 96.75 105 ALA A CA 1
ATOM 892 C C . ALA A 1 105 ? 5.769 -4.418 19.206 1.00 96.75 105 ALA A C 1
ATOM 894 O O . ALA A 1 105 ? 6.320 -3.833 20.135 1.00 96.75 105 ALA A O 1
ATOM 895 N N . ILE A 1 106 ? 5.481 -5.723 19.270 1.00 96.12 106 ILE A N 1
ATOM 896 C CA . ILE A 1 106 ? 5.796 -6.554 20.443 1.00 96.12 106 ILE A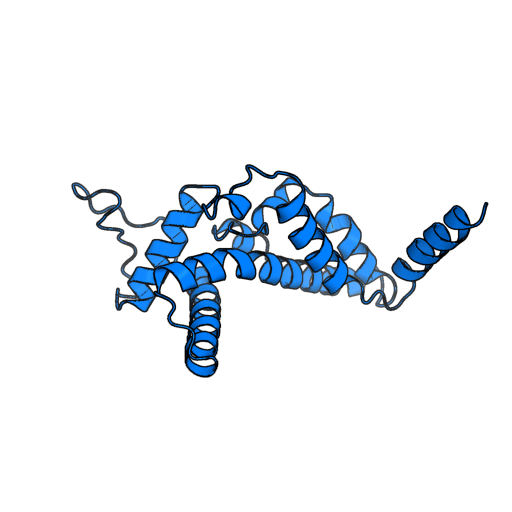 CA 1
ATOM 897 C C . ILE A 1 106 ? 7.310 -6.619 20.679 1.00 96.12 106 ILE A C 1
ATOM 899 O O . ILE A 1 106 ? 7.763 -6.393 21.802 1.00 96.12 106 ILE A O 1
ATOM 903 N N . PHE A 1 107 ? 8.096 -6.888 19.633 1.00 97.06 107 PHE A N 1
ATOM 904 C CA . PHE A 1 107 ? 9.554 -6.998 19.718 1.00 97.06 107 PHE A CA 1
ATOM 905 C C . PHE A 1 107 ? 10.205 -5.712 20.250 1.00 97.06 107 PHE A C 1
ATOM 907 O O . PHE A 1 107 ? 11.040 -5.763 21.152 1.00 97.06 107 PHE A O 1
ATOM 914 N N . PHE A 1 108 ? 9.771 -4.554 19.751 1.00 97.06 108 PHE A N 1
ATOM 915 C CA . PHE A 1 108 ? 10.262 -3.242 20.176 1.00 97.06 108 PHE A CA 1
ATOM 916 C C . PHE A 1 108 ? 9.543 -2.677 21.412 1.00 97.06 108 PHE A C 1
ATOM 918 O O . PHE A 1 108 ? 9.819 -1.545 21.805 1.00 97.06 108 PHE A O 1
ATOM 925 N N . ARG A 1 109 ? 8.644 -3.444 22.051 1.00 95.62 109 ARG A N 1
ATOM 926 C CA . ARG A 1 109 ? 7.832 -3.012 23.208 1.00 95.62 109 ARG A CA 1
ATOM 927 C C . ARG A 1 109 ? 7.012 -1.742 22.938 1.00 95.62 109 ARG A C 1
ATOM 929 O O . ARG A 1 109 ? 6.736 -0.964 23.850 1.00 95.62 109 ARG A O 1
ATOM 936 N N . TRP A 1 110 ? 6.606 -1.542 21.690 1.00 94.88 110 TRP A N 1
ATOM 937 C CA . TRP A 1 110 ? 5.715 -0.467 21.292 1.00 94.88 110 TRP A CA 1
ATOM 938 C C . TRP A 1 110 ? 4.263 -0.845 21.608 1.00 94.88 110 TRP A C 1
ATOM 940 O O . TRP A 1 110 ? 3.714 -1.802 21.061 1.00 94.88 110 TRP A O 1
ATOM 950 N N . GLN A 1 111 ? 3.636 -0.084 22.506 1.00 91.56 111 GLN A N 1
ATOM 951 C CA . GLN A 1 111 ? 2.220 -0.230 22.835 1.00 91.56 111 GLN A CA 1
ATOM 952 C C . GLN A 1 111 ? 1.370 0.437 21.748 1.00 91.56 111 GLN A C 1
ATOM 954 O O . GLN A 1 111 ? 1.114 1.637 21.798 1.00 91.56 111 GLN A O 1
ATOM 959 N N . ALA A 1 112 ? 0.971 -0.344 20.745 1.00 91.88 112 ALA A N 1
ATOM 960 C CA . ALA A 1 112 ? 0.100 0.103 19.664 1.00 91.88 112 ALA A CA 1
ATOM 961 C C . ALA A 1 112 ? -1.214 -0.682 19.670 1.00 91.88 112 ALA A C 1
ATOM 963 O O . ALA A 1 112 ? -1.220 -1.915 19.707 1.00 91.88 112 ALA A O 1
ATOM 964 N N . GLU A 1 113 ? -2.331 0.036 19.600 1.00 94.69 113 GLU A N 1
ATOM 965 C CA . GLU A 1 113 ? -3.642 -0.577 19.420 1.00 94.69 113 GLU A CA 1
ATOM 966 C C . GLU A 1 113 ? -3.781 -1.167 18.010 1.00 94.69 113 GLU A C 1
ATOM 968 O O . GLU A 1 113 ? -3.125 -0.737 17.056 1.00 94.69 113 GLU A O 1
ATOM 973 N N . ALA A 1 114 ? -4.688 -2.136 17.848 1.00 94.62 114 ALA A N 1
ATOM 974 C CA . ALA A 1 114 ? -4.941 -2.760 16.548 1.00 94.62 114 ALA A CA 1
ATOM 975 C C . ALA A 1 114 ? -5.353 -1.732 15.478 1.00 94.62 114 ALA A C 1
ATOM 977 O O . ALA A 1 114 ? -4.958 -1.854 14.323 1.00 94.62 114 ALA A O 1
ATOM 978 N N . GLN A 1 115 ? -6.093 -0.687 15.854 1.00 94.75 115 GLN A N 1
ATOM 979 C CA . GLN A 1 115 ? -6.494 0.375 14.928 1.00 94.75 115 GLN A CA 1
ATOM 980 C C . GLN A 1 115 ? -5.289 1.194 14.446 1.00 94.75 115 GLN A C 1
ATOM 982 O O . GLN A 1 115 ? -5.152 1.439 13.250 1.00 94.75 115 GLN A O 1
ATOM 987 N N . SER A 1 116 ? -4.366 1.551 15.345 1.00 95.38 116 SER A N 1
ATOM 988 C CA . SER A 1 116 ? -3.137 2.271 14.989 1.00 95.38 116 SER A CA 1
ATOM 989 C C . SER A 1 116 ? -2.241 1.443 14.067 1.00 95.38 116 SER A C 1
ATOM 991 O O . SER A 1 116 ? -1.707 1.964 13.089 1.00 95.38 116 SER A O 1
ATOM 993 N N . LEU A 1 117 ? -2.119 0.138 14.331 1.00 97.19 117 LEU A N 1
ATOM 994 C CA . LEU A 1 117 ? -1.376 -0.782 13.467 1.00 97.19 117 LEU A CA 1
ATOM 995 C C . LEU A 1 117 ? -2.052 -0.973 12.103 1.00 97.19 117 LEU A C 1
ATOM 997 O O . LEU A 1 117 ? -1.355 -1.076 11.095 1.00 97.19 117 LEU A O 1
ATOM 1001 N N . ALA A 1 118 ? -3.385 -0.983 12.039 1.00 97.38 118 ALA A N 1
ATOM 1002 C CA . ALA A 1 118 ? -4.118 -1.026 10.775 1.00 97.38 118 ALA A CA 1
ATOM 1003 C C . ALA A 1 118 ? -3.928 0.261 9.957 1.00 97.38 118 ALA A C 1
ATOM 1005 O O . ALA A 1 118 ? -3.691 0.182 8.756 1.00 97.38 118 ALA A O 1
ATOM 1006 N N . MET A 1 119 ? -3.931 1.433 10.596 1.00 96.88 119 MET A N 1
ATOM 1007 C CA . MET A 1 119 ? -3.609 2.700 9.927 1.00 96.88 119 MET A CA 1
ATOM 1008 C C . MET A 1 119 ? -2.164 2.724 9.414 1.00 96.88 119 MET A C 1
ATOM 1010 O O . MET A 1 119 ? -1.914 3.119 8.279 1.00 96.88 119 MET A O 1
ATOM 1014 N N . LEU A 1 120 ? -1.206 2.227 10.204 1.00 96.38 120 LEU A N 1
ATOM 1015 C CA . LEU A 1 120 ? 0.181 2.097 9.752 1.00 96.38 120 LEU A CA 1
ATOM 1016 C C . LEU A 1 120 ? 0.320 1.081 8.605 1.00 96.38 120 LEU A C 1
ATOM 1018 O O . LEU A 1 120 ? 1.093 1.300 7.674 1.00 96.38 120 LEU A O 1
ATOM 1022 N N . THR A 1 121 ? -0.456 -0.005 8.642 1.00 97.62 121 THR A N 1
ATOM 1023 C CA . THR A 1 121 ? -0.568 -0.959 7.530 1.00 97.62 121 THR A CA 1
ATOM 1024 C C . THR A 1 121 ? -1.057 -0.235 6.281 1.00 97.62 121 THR A C 1
ATOM 1026 O O . THR A 1 121 ? -0.420 -0.344 5.239 1.00 97.62 121 THR A O 1
ATOM 1029 N N . ALA A 1 122 ? -2.123 0.563 6.388 1.00 96.50 122 ALA A N 1
ATOM 1030 C CA . ALA A 1 122 ? -2.653 1.321 5.262 1.00 96.50 122 ALA A CA 1
ATOM 1031 C C . ALA A 1 122 ? -1.660 2.337 4.706 1.00 96.50 122 ALA A C 1
ATOM 1033 O O . ALA A 1 122 ? -1.590 2.529 3.498 1.00 96.50 122 ALA A O 1
ATOM 1034 N N . PHE A 1 123 ? -0.848 2.947 5.561 1.00 95.06 123 PHE A N 1
ATOM 1035 C CA . PHE A 1 123 ? 0.202 3.860 5.136 1.00 95.06 123 PHE A CA 1
ATOM 1036 C C . PHE A 1 123 ? 1.326 3.149 4.359 1.00 95.06 123 PHE A C 1
ATOM 1038 O O . PHE A 1 123 ? 1.742 3.616 3.301 1.00 95.06 123 PHE A O 1
ATOM 1045 N N . LEU A 1 124 ? 1.819 2.014 4.861 1.00 95.19 124 LEU A N 1
ATOM 1046 C CA . LEU A 1 124 ? 3.022 1.363 4.326 1.00 95.19 124 LEU A CA 1
ATOM 1047 C C . LEU A 1 124 ? 2.751 0.351 3.210 1.00 95.19 124 LEU A C 1
ATOM 1049 O O . LEU A 1 124 ? 3.618 0.131 2.365 1.00 95.19 124 LEU A O 1
ATOM 1053 N N . TRP A 1 125 ? 1.584 -0.290 3.211 1.00 96.81 125 TRP A N 1
ATOM 1054 C CA . TRP A 1 125 ? 1.289 -1.405 2.314 1.00 96.81 125 TRP A CA 1
ATOM 1055 C C . TRP A 1 125 ? 1.125 -1.008 0.834 1.00 96.81 125 TRP A C 1
ATOM 1057 O O . TRP A 1 125 ? 1.726 -1.670 -0.015 1.00 96.81 125 TRP A O 1
ATOM 1067 N N . PRO A 1 126 ? 0.408 0.071 0.468 1.00 95.00 126 PRO A N 1
ATOM 1068 C CA . PRO A 1 126 ? 0.225 0.425 -0.942 1.00 95.00 126 PRO A CA 1
ATOM 1069 C C . PRO A 1 126 ? 1.540 0.737 -1.690 1.00 95.00 126 PRO A C 1
ATOM 1071 O O . PRO A 1 126 ? 1.722 0.221 -2.796 1.00 95.00 126 PRO A O 1
ATOM 1074 N N . PRO A 1 127 ? 2.535 1.441 -1.104 1.00 93.44 127 PRO A N 1
ATOM 1075 C CA . PRO A 1 127 ? 3.857 1.577 -1.728 1.00 93.44 127 PRO A CA 1
ATOM 1076 C C . PRO A 1 127 ? 4.596 0.246 -1.939 1.00 93.44 127 PRO A C 1
ATOM 1078 O O . PRO A 1 127 ? 5.360 0.107 -2.897 1.00 93.44 127 PRO A O 1
ATOM 1081 N N . VAL A 1 128 ? 4.370 -0.756 -1.080 1.00 95.12 128 VAL A N 1
ATOM 1082 C CA . VAL A 1 128 ? 4.908 -2.113 -1.286 1.00 95.12 128 VAL A CA 1
ATOM 1083 C C . VAL A 1 128 ? 4.260 -2.760 -2.511 1.00 95.12 128 VAL A C 1
ATOM 1085 O O . VAL A 1 128 ? 4.971 -3.329 -3.344 1.00 95.12 128 VAL A O 1
ATOM 1088 N N . LEU A 1 129 ? 2.941 -2.610 -2.675 1.00 95.81 129 LEU A N 1
ATOM 1089 C CA . LEU A 1 129 ? 2.226 -3.054 -3.875 1.00 95.81 129 LEU A CA 1
ATOM 1090 C C . LEU A 1 129 ? 2.718 -2.334 -5.142 1.00 95.81 129 LEU A C 1
ATOM 1092 O O . LEU A 1 129 ? 2.860 -2.980 -6.178 1.00 95.81 129 LEU A O 1
ATOM 1096 N N . LEU A 1 130 ? 3.073 -1.043 -5.069 1.00 94.31 130 LEU A N 1
ATOM 1097 C CA . LEU A 1 130 ? 3.708 -0.342 -6.194 1.00 94.31 130 LEU A CA 1
ATOM 1098 C C . LEU A 1 130 ? 5.047 -0.984 -6.560 1.00 94.31 130 LEU A C 1
ATOM 1100 O O . LEU A 1 130 ? 5.335 -1.202 -7.735 1.00 94.31 130 LEU A O 1
ATOM 1104 N N . GLY A 1 131 ? 5.872 -1.307 -5.562 1.00 92.38 131 GLY A N 1
ATOM 1105 C CA . GLY A 1 131 ? 7.130 -2.018 -5.780 1.00 92.38 131 GLY A CA 1
ATOM 1106 C C . GLY A 1 131 ? 6.921 -3.355 -6.493 1.00 92.38 131 GLY A C 1
ATOM 1107 O O . GLY A 1 131 ? 7.658 -3.665 -7.434 1.00 92.38 131 GLY A O 1
ATOM 1108 N N . LEU A 1 132 ? 5.888 -4.106 -6.096 1.00 94.69 132 LEU A N 1
ATOM 1109 C CA . LEU A 1 132 ? 5.486 -5.342 -6.764 1.00 94.69 132 LEU A CA 1
ATOM 1110 C C . LEU A 1 132 ? 5.033 -5.085 -8.207 1.00 94.69 132 LEU A C 1
ATOM 1112 O O . LEU A 1 132 ? 5.526 -5.756 -9.108 1.00 94.69 132 LEU A O 1
ATOM 1116 N N . LEU A 1 133 ? 4.183 -4.085 -8.453 1.00 95.00 133 LEU A N 1
ATOM 1117 C CA . LEU A 1 133 ? 3.739 -3.729 -9.802 1.00 95.00 133 LEU A CA 1
ATOM 1118 C C . LEU A 1 133 ? 4.925 -3.390 -10.710 1.00 95.00 133 LEU A C 1
ATOM 1120 O O . LEU A 1 133 ? 5.039 -3.917 -11.814 1.00 95.00 133 LEU A O 1
ATOM 1124 N N . LEU A 1 134 ? 5.838 -2.529 -10.254 1.00 93.00 134 LEU A N 1
ATOM 1125 C CA . LEU A 1 134 ? 7.007 -2.132 -11.039 1.00 93.00 134 LEU A CA 1
ATOM 1126 C C . LEU A 1 134 ? 7.938 -3.319 -11.307 1.00 93.00 134 LEU A C 1
ATOM 1128 O O . LEU A 1 134 ? 8.522 -3.407 -12.390 1.00 93.00 134 LEU A O 1
ATOM 1132 N N . PHE A 1 135 ? 8.063 -4.236 -10.344 1.00 92.12 135 PHE A N 1
ATOM 1133 C CA . PHE A 1 135 ? 8.766 -5.497 -10.543 1.00 92.12 135 PHE A CA 1
ATOM 1134 C C . PHE A 1 135 ? 8.084 -6.333 -11.631 1.00 92.12 135 PHE A C 1
ATOM 1136 O O . P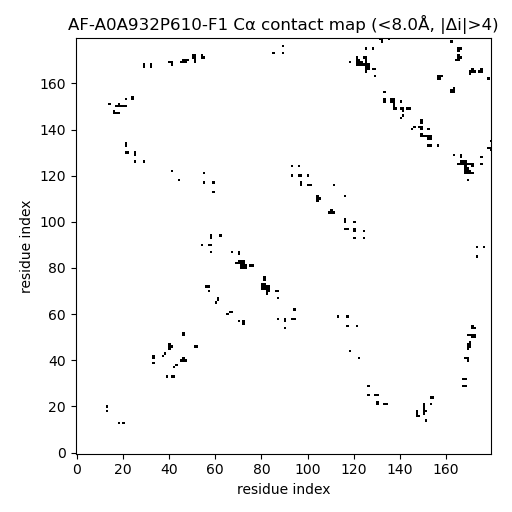HE A 1 135 ? 8.742 -6.663 -12.614 1.00 92.12 135 PHE A O 1
ATOM 1143 N N . LEU A 1 136 ? 6.782 -6.609 -11.516 1.00 94.19 136 LEU A N 1
ATOM 1144 C CA . LEU A 1 136 ? 6.028 -7.404 -12.491 1.00 94.19 136 LEU A CA 1
ATOM 1145 C C . LEU A 1 136 ? 6.092 -6.790 -13.894 1.00 94.19 136 LEU A C 1
ATOM 1147 O O . LEU A 1 136 ? 6.438 -7.483 -14.849 1.00 94.19 136 LEU A O 1
ATOM 1151 N N . MET A 1 137 ? 5.884 -5.478 -14.019 1.00 93.81 137 MET A N 1
ATOM 1152 C CA . MET A 1 137 ? 5.983 -4.758 -15.293 1.00 93.81 137 MET A CA 1
ATOM 1153 C C . MET A 1 137 ? 7.379 -4.873 -15.912 1.00 93.81 137 MET A C 1
ATOM 1155 O O . MET A 1 137 ? 7.509 -5.063 -17.121 1.00 93.81 137 MET A O 1
ATOM 1159 N N . ARG A 1 138 ? 8.443 -4.829 -15.100 1.00 91.94 138 ARG A N 1
ATOM 1160 C CA . ARG A 1 138 ? 9.815 -5.081 -15.565 1.00 91.94 138 ARG A CA 1
ATOM 1161 C C . ARG A 1 138 ? 9.995 -6.515 -16.061 1.00 91.94 138 ARG A C 1
ATOM 1163 O O . ARG A 1 138 ? 10.665 -6.719 -17.073 1.00 91.94 138 ARG A O 1
ATOM 1170 N N . GLU A 1 139 ? 9.460 -7.505 -15.349 1.00 91.75 139 GLU A N 1
ATOM 1171 C CA . GLU A 1 139 ? 9.538 -8.910 -15.766 1.00 91.75 139 GLU A CA 1
ATOM 1172 C C . GLU A 1 139 ? 8.791 -9.136 -17.089 1.00 91.75 139 GLU A C 1
ATOM 1174 O O . GLU A 1 139 ? 9.346 -9.762 -17.990 1.00 91.75 139 GLU A O 1
ATOM 1179 N N . ILE A 1 140 ? 7.599 -8.551 -17.239 1.00 94.69 140 ILE A N 1
ATOM 1180 C CA . ILE A 1 140 ? 6.778 -8.601 -18.459 1.00 94.69 140 ILE A CA 1
ATOM 1181 C C . ILE A 1 140 ? 7.476 -7.894 -19.629 1.00 94.69 140 ILE A C 1
ATOM 1183 O O . ILE A 1 140 ? 7.472 -8.394 -20.751 1.00 94.69 140 ILE A O 1
ATOM 1187 N N . ALA A 1 141 ? 8.137 -6.760 -19.384 1.00 93.06 141 ALA A N 1
ATOM 1188 C CA . ALA A 1 141 ? 8.875 -6.027 -20.411 1.00 93.06 141 ALA A CA 1
ATOM 1189 C C . ALA A 1 141 ? 10.183 -6.722 -20.832 1.00 93.06 141 ALA A C 1
ATOM 1191 O O . ALA A 1 141 ? 10.731 -6.433 -21.900 1.00 93.06 141 ALA A O 1
ATOM 1192 N N . ARG A 1 142 ? 10.722 -7.635 -20.010 1.00 91.75 142 ARG A N 1
ATOM 1193 C CA . ARG A 1 14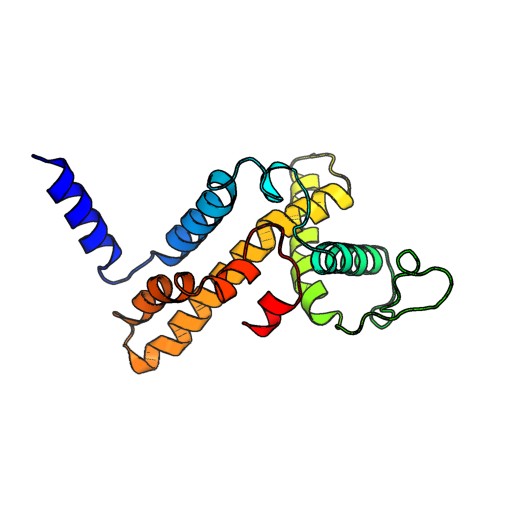2 ? 12.049 -8.225 -20.232 1.00 91.75 142 ARG A CA 1
ATOM 1194 C C . ARG A 1 142 ? 12.186 -8.990 -21.551 1.00 91.75 142 ARG A C 1
ATOM 1196 O O . ARG A 1 142 ? 13.202 -8.758 -22.210 1.00 91.75 142 ARG A O 1
ATOM 1203 N N . PRO A 1 143 ? 11.249 -9.862 -21.965 1.00 95.62 143 PRO A N 1
ATOM 1204 C CA . PRO A 1 143 ? 11.328 -10.535 -23.261 1.00 95.62 143 PRO A CA 1
ATOM 1205 C C . PRO A 1 143 ? 11.273 -9.570 -24.453 1.00 95.62 143 PRO A C 1
ATOM 1207 O O . PRO A 1 143 ? 11.846 -9.868 -25.493 1.00 95.62 143 PRO A O 1
ATOM 1210 N N . LEU A 1 144 ? 10.631 -8.406 -24.295 1.00 94.62 144 LEU A N 1
ATOM 1211 C CA . LEU A 1 144 ? 10.420 -7.427 -25.368 1.00 94.62 144 LEU A CA 1
ATOM 1212 C C . LEU A 1 144 ? 11.585 -6.437 -25.512 1.00 94.62 144 LEU A C 1
ATOM 1214 O O . LEU A 1 144 ? 11.961 -6.056 -26.616 1.00 94.62 144 LEU A O 1
ATOM 1218 N N . MET A 1 145 ? 12.162 -6.004 -24.390 1.00 90.81 145 MET A N 1
ATOM 1219 C CA . MET A 1 145 ? 13.171 -4.937 -24.351 1.00 90.81 145 MET A CA 1
ATOM 1220 C C . MET A 1 145 ? 14.591 -5.458 -24.076 1.00 90.81 145 MET A C 1
ATOM 1222 O O . MET A 1 145 ? 15.572 -4.725 -24.234 1.00 90.81 145 MET A O 1
ATOM 1226 N N . GLY A 1 146 ? 14.714 -6.712 -23.639 1.00 88.25 146 GLY A N 1
ATOM 1227 C CA . GLY A 1 146 ? 15.951 -7.294 -23.131 1.00 88.25 146 GLY A CA 1
ATOM 1228 C C . GLY A 1 146 ? 16.272 -6.863 -21.694 1.00 88.25 146 GLY A C 1
ATOM 1229 O O . GLY A 1 146 ? 15.819 -5.827 -21.201 1.00 88.25 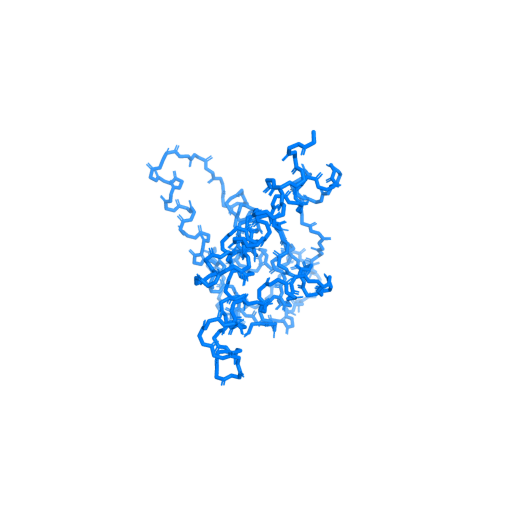146 GLY A O 1
ATOM 1230 N N . LYS A 1 147 ? 17.110 -7.656 -21.008 1.00 85.75 147 LYS A N 1
ATOM 1231 C CA . LYS A 1 147 ? 17.475 -7.459 -19.586 1.00 85.75 147 LYS A CA 1
ATOM 1232 C C . LYS A 1 147 ? 17.993 -6.055 -19.275 1.00 85.75 147 LYS A C 1
ATOM 1234 O O . LYS A 1 147 ? 17.701 -5.531 -18.207 1.00 85.75 147 LYS A O 1
ATOM 1239 N N . ALA A 1 148 ? 18.755 -5.466 -20.197 1.00 83.12 148 ALA A N 1
ATOM 1240 C CA . ALA A 1 148 ? 19.340 -4.150 -20.000 1.00 83.12 148 ALA A CA 1
ATOM 1241 C C . ALA A 1 148 ? 18.280 -3.042 -19.985 1.00 83.12 148 ALA A C 1
ATOM 1243 O O . ALA A 1 148 ? 18.378 -2.160 -19.152 1.00 83.12 148 ALA A O 1
ATOM 1244 N N . ARG A 1 149 ? 17.274 -3.078 -20.869 1.00 85.69 149 ARG A N 1
ATOM 1245 C CA . ARG A 1 149 ? 16.338 -1.954 -21.072 1.00 85.69 149 ARG A CA 1
ATOM 1246 C C . ARG A 1 149 ? 15.003 -2.122 -20.354 1.00 85.69 149 ARG A C 1
ATOM 1248 O O . ARG A 1 149 ? 14.333 -1.125 -20.127 1.00 85.69 149 ARG A O 1
ATOM 1255 N N . ALA A 1 150 ? 14.628 -3.344 -19.974 1.00 87.31 150 ALA A N 1
ATOM 1256 C CA . ALA A 1 150 ? 13.372 -3.623 -19.272 1.00 87.31 150 ALA A CA 1
ATOM 1257 C C . ALA A 1 150 ? 13.095 -2.710 -18.060 1.00 87.31 150 ALA A C 1
ATOM 1259 O O . ALA A 1 150 ? 11.954 -2.291 -17.899 1.00 87.31 150 ALA A O 1
ATOM 1260 N N . PRO A 1 151 ? 14.091 -2.327 -17.235 1.00 85.56 151 PRO A N 1
ATOM 1261 C CA . PRO A 1 151 ? 13.847 -1.422 -16.112 1.00 85.56 151 PRO A CA 1
ATOM 1262 C C . PRO A 1 151 ? 13.397 -0.004 -16.496 1.00 85.56 151 PRO A C 1
ATOM 1264 O O . PRO A 1 151 ? 12.877 0.705 -15.638 1.00 85.56 151 PRO A O 1
ATOM 1267 N N . LEU A 1 152 ? 13.553 0.421 -17.759 1.00 84.44 152 LEU A N 1
ATOM 1268 C CA . LEU A 1 152 ? 13.040 1.714 -18.227 1.00 84.44 152 LEU A CA 1
ATOM 1269 C C . LEU A 1 152 ? 11.527 1.838 -18.009 1.00 84.44 152 LEU A C 1
ATOM 1271 O O . LEU A 1 152 ? 11.045 2.934 -17.734 1.00 84.44 152 LEU A O 1
ATOM 1275 N N . ILE A 1 153 ? 10.786 0.723 -18.055 1.00 88.06 153 ILE A N 1
ATOM 1276 C CA . ILE A 1 153 ? 9.339 0.710 -17.808 1.00 88.06 153 ILE A CA 1
ATOM 1277 C C . ILE A 1 153 ? 8.984 1.284 -16.431 1.00 88.06 153 ILE A C 1
ATOM 1279 O O . ILE A 1 153 ? 7.947 1.928 -16.285 1.00 88.06 153 ILE A O 1
ATOM 1283 N N . CYS A 1 154 ? 9.870 1.140 -15.437 1.00 87.50 154 CYS A N 1
ATOM 1284 C CA . CYS A 1 154 ? 9.631 1.644 -14.091 1.00 87.50 154 CYS A CA 1
ATOM 1285 C C . CYS A 1 154 ? 9.601 3.179 -14.018 1.00 87.50 154 CYS A C 1
ATOM 1287 O O . CYS A 1 154 ? 9.074 3.708 -13.048 1.00 87.50 154 CYS A O 1
ATOM 1289 N N . PHE A 1 155 ? 10.134 3.888 -15.020 1.00 85.19 155 PHE A N 1
ATOM 1290 C CA . PHE A 1 155 ? 10.020 5.347 -15.125 1.00 85.19 155 PHE A CA 1
ATOM 1291 C C . PHE A 1 155 ? 8.720 5.788 -15.801 1.00 85.19 155 PHE A C 1
ATOM 1293 O O . PHE A 1 155 ? 8.205 6.854 -15.481 1.00 85.19 155 PHE A O 1
ATOM 1300 N N . PHE A 1 156 ? 8.187 4.981 -16.721 1.00 87.25 156 PHE A N 1
ATOM 1301 C CA . PHE A 1 156 ? 6.989 5.325 -17.488 1.00 87.25 156 PHE A CA 1
ATOM 1302 C C . PHE A 1 156 ? 5.695 4.956 -16.767 1.00 87.25 156 PHE A C 1
ATOM 1304 O O . PHE A 1 156 ? 4.739 5.722 -16.829 1.00 87.25 156 PHE A O 1
ATOM 1311 N N . VAL A 1 157 ? 5.661 3.822 -16.054 1.00 89.31 157 VAL A N 1
ATOM 1312 C CA . VAL A 1 157 ? 4.471 3.397 -15.293 1.00 89.31 157 VAL A CA 1
ATOM 1313 C C . VAL A 1 157 ? 3.998 4.497 -14.333 1.00 89.31 157 VAL A C 1
ATOM 1315 O O . VAL A 1 157 ? 2.805 4.809 -14.355 1.00 89.31 157 VAL A O 1
ATOM 1318 N N . PRO A 1 158 ? 4.888 5.176 -13.575 1.00 85.81 158 PRO A N 1
ATOM 1319 C CA . PRO A 1 158 ? 4.460 6.240 -12.682 1.00 85.81 158 PRO A CA 1
ATOM 1320 C C . PRO A 1 158 ? 3.922 7.505 -13.355 1.00 85.81 158 PRO A C 1
ATOM 1322 O O . PRO A 1 158 ? 3.385 8.365 -12.671 1.00 85.81 158 PRO A O 1
ATOM 1325 N N . LEU A 1 159 ? 4.051 7.653 -14.677 1.00 87.19 159 LEU A N 1
ATOM 1326 C CA . LEU A 1 159 ? 3.469 8.788 -15.400 1.00 87.19 159 LEU A CA 1
ATOM 1327 C C . LEU A 1 159 ? 1.958 8.618 -15.614 1.00 87.19 159 LEU A C 1
ATOM 1329 O O . LEU A 1 159 ? 1.262 9.590 -15.903 1.00 87.19 159 LEU A O 1
ATOM 1333 N N . CYS A 1 160 ? 1.431 7.401 -15.444 1.00 90.75 160 CYS A N 1
ATOM 1334 C CA . CYS A 1 160 ? -0.003 7.150 -15.438 1.00 90.75 160 CYS A CA 1
ATOM 1335 C C . CYS A 1 160 ? -0.585 7.519 -14.066 1.00 90.75 160 CYS A C 1
ATOM 1337 O O . CYS A 1 160 ? -0.619 6.707 -13.140 1.00 90.75 160 CYS A O 1
ATOM 1339 N N . THR A 1 161 ? -1.045 8.764 -13.934 1.00 85.06 161 THR A N 1
ATOM 1340 C CA . THR A 1 161 ? -1.508 9.336 -12.658 1.00 85.06 161 THR A CA 1
ATOM 1341 C C . THR A 1 161 ? -2.673 8.566 -12.030 1.00 85.06 161 THR A C 1
ATOM 1343 O O . THR A 1 161 ? -2.707 8.378 -10.817 1.00 85.06 161 THR A O 1
ATOM 1346 N N . GLN A 1 162 ? -3.597 8.062 -12.851 1.00 86.69 162 GLN A N 1
ATOM 1347 C CA . GLN A 1 162 ? -4.736 7.258 -12.393 1.00 86.69 162 GLN A CA 1
ATOM 1348 C C . GLN A 1 162 ? -4.299 5.910 -11.808 1.00 86.69 162 GLN A C 1
ATOM 1350 O O . GLN A 1 162 ? -4.877 5.441 -10.833 1.00 86.69 162 GLN A O 1
ATOM 1355 N N . LEU A 1 163 ? -3.254 5.307 -12.381 1.00 90.88 163 LEU A N 1
ATOM 1356 C CA . LEU A 1 163 ? -2.695 4.049 -11.898 1.00 90.88 163 LEU A CA 1
ATOM 1357 C C . LEU A 1 163 ? -1.959 4.268 -10.581 1.00 90.88 163 LEU A C 1
ATOM 1359 O O . LEU A 1 163 ? -2.252 3.581 -9.609 1.00 90.88 163 LEU A O 1
ATOM 1363 N N . ILE A 1 164 ? -1.036 5.235 -10.521 1.00 89.69 164 ILE A N 1
ATOM 1364 C CA . ILE A 1 164 ? -0.240 5.445 -9.302 1.00 89.69 164 ILE A CA 1
ATOM 1365 C C . ILE A 1 164 ? -1.105 5.839 -8.116 1.00 89.69 164 ILE A C 1
ATOM 1367 O O . ILE A 1 164 ? -0.792 5.433 -7.007 1.00 89.69 164 ILE A O 1
ATOM 1371 N N . PHE A 1 165 ? -2.203 6.570 -8.337 1.00 90.31 165 PHE A N 1
ATOM 1372 C CA . PHE A 1 165 ? -3.129 6.950 -7.273 1.00 90.31 165 PHE A CA 1
ATOM 1373 C C . PHE A 1 165 ? -3.630 5.735 -6.485 1.00 90.31 165 PHE A C 1
ATOM 1375 O O . PHE A 1 165 ? -3.796 5.826 -5.276 1.00 90.31 165 PHE A O 1
ATOM 1382 N N . GLN A 1 166 ? -3.780 4.574 -7.129 1.00 93.44 166 GLN A N 1
ATOM 1383 C CA . GLN A 1 166 ? -4.211 3.350 -6.450 1.00 93.44 166 GLN A CA 1
ATOM 1384 C C . GLN A 1 166 ? -3.144 2.741 -5.529 1.00 93.44 166 GLN A C 1
ATOM 1386 O O . GLN A 1 166 ? -3.456 1.853 -4.748 1.00 93.44 166 GLN A O 1
ATOM 1391 N N . PHE A 1 167 ? -1.903 3.224 -5.584 1.00 94.06 167 PHE A N 1
ATOM 1392 C CA . PHE A 1 167 ? -0.794 2.761 -4.750 1.00 94.06 167 PHE A CA 1
ATOM 1393 C C . PHE A 1 167 ? -0.260 3.839 -3.801 1.00 94.06 167 PHE A C 1
ATOM 1395 O O . PHE A 1 167 ? 0.798 3.658 -3.187 1.00 94.06 167 PHE A O 1
ATOM 1402 N N . MET A 1 168 ? -0.954 4.974 -3.683 1.00 91.50 168 MET A N 1
ATOM 1403 C CA . MET A 1 168 ? -0.579 6.003 -2.718 1.00 91.50 168 MET A CA 1
ATOM 1404 C C . MET A 1 168 ? -0.715 5.464 -1.286 1.00 91.50 168 MET A C 1
ATOM 1406 O O . MET A 1 168 ? -1.574 4.616 -1.036 1.00 91.50 168 MET A O 1
ATOM 1410 N N . PRO A 1 169 ? 0.081 5.956 -0.319 1.00 92.50 169 PRO A N 1
ATOM 1411 C CA . PRO A 1 169 ? -0.126 5.611 1.087 1.00 92.50 169 PRO A CA 1
ATOM 1412 C C . PRO A 1 169 ? -1.605 5.783 1.515 1.00 92.50 169 PRO A C 1
ATOM 1414 O O . PRO A 1 169 ? -2.363 6.540 0.931 1.00 92.50 169 PRO A O 1
ATOM 1417 N N . MET A 1 170 ? -2.099 5.061 2.507 1.00 94.19 170 MET A N 1
ATOM 1418 C CA . MET A 1 170 ? -3.522 5.095 2.904 1.00 94.19 170 MET A CA 1
ATOM 1419 C C . MET A 1 170 ? -4.547 4.584 1.860 1.00 94.19 170 MET A C 1
ATOM 1421 O O . MET A 1 170 ? -5.696 4.388 2.247 1.00 94.19 170 MET A O 1
ATOM 1425 N N . ARG A 1 171 ? -4.185 4.326 0.589 1.00 94.12 171 ARG A N 1
ATOM 1426 C CA . ARG A 1 171 ? -5.087 3.748 -0.430 1.00 94.12 171 ARG A CA 1
ATOM 1427 C C . ARG A 1 171 ? -5.032 2.219 -0.406 1.00 94.12 171 ARG A C 1
ATOM 1429 O O . ARG A 1 171 ? -4.254 1.600 -1.123 1.00 94.12 171 ARG A O 1
ATOM 1436 N N . VAL A 1 172 ? -5.832 1.608 0.461 1.00 95.38 172 VAL A N 1
ATOM 1437 C CA . VAL A 1 172 ? -5.952 0.148 0.661 1.00 95.38 172 VAL A CA 1
ATOM 1438 C C . VAL A 1 172 ? -7.177 -0.477 -0.014 1.00 95.38 172 VAL A C 1
ATOM 1440 O O . VAL A 1 172 ? -7.570 -1.613 0.263 1.00 95.38 172 VAL A O 1
ATOM 1443 N N . ASP A 1 173 ? -7.769 0.251 -0.941 1.00 91.38 173 ASP A N 1
ATOM 1444 C CA . ASP A 1 173 ? -8.836 -0.210 -1.809 1.00 91.38 173 ASP A CA 1
ATOM 1445 C C . ASP A 1 173 ? -8.455 -1.437 -2.693 1.00 91.38 173 ASP A C 1
ATOM 1447 O O . ASP A 1 173 ? -7.299 -1.836 -2.837 1.00 91.38 173 ASP A O 1
ATOM 1451 N N . HIS A 1 174 ? -9.453 -2.098 -3.280 1.00 92.00 174 HIS A N 1
ATOM 1452 C CA . HIS A 1 174 ? -9.337 -3.259 -4.160 1.00 92.00 174 HIS A CA 1
ATOM 1453 C C . HIS A 1 174 ? -8.720 -2.970 -5.535 1.00 92.00 174 HIS A C 1
ATOM 1455 O O . HIS A 1 174 ? -8.178 -3.890 -6.146 1.00 92.00 174 HIS A O 1
ATOM 1461 N N . HIS A 1 175 ? -8.735 -1.725 -6.014 1.00 94.12 175 HIS A N 1
ATOM 1462 C CA . HIS A 1 175 ? -8.220 -1.378 -7.343 1.00 94.12 175 HIS A CA 1
ATOM 1463 C C . HIS A 1 175 ? -6.723 -1.673 -7.519 1.00 94.12 175 HIS A C 1
ATOM 1465 O O . HIS A 1 175 ? -6.323 -2.149 -8.580 1.00 94.12 175 HIS A O 1
ATOM 1471 N N . ALA A 1 176 ? -5.900 -1.478 -6.481 1.00 93.50 176 ALA A N 1
ATOM 1472 C CA . ALA A 1 176 ? -4.474 -1.824 -6.524 1.00 93.50 176 ALA A CA 1
ATOM 1473 C C . ALA A 1 176 ? -4.250 -3.305 -6.866 1.00 93.50 176 ALA A C 1
ATOM 1475 O O . ALA A 1 176 ? -3.319 -3.650 -7.586 1.00 93.50 176 ALA A O 1
ATOM 1476 N N . TYR A 1 177 ? -5.140 -4.172 -6.379 1.00 93.50 177 TYR A N 1
ATOM 1477 C CA . TYR A 1 177 ? -5.098 -5.611 -6.617 1.00 93.50 177 TYR A CA 1
ATOM 1478 C C . TYR A 1 177 ? -5.666 -6.008 -7.980 1.00 93.50 177 TYR A C 1
ATOM 1480 O O . TYR A 1 177 ? -5.282 -7.047 -8.493 1.00 93.50 177 TYR A O 1
ATOM 1488 N N . ILE A 1 178 ? -6.555 -5.204 -8.572 1.00 92.44 178 ILE A N 1
ATOM 1489 C CA . ILE A 1 178 ? -7.011 -5.394 -9.960 1.00 92.44 178 ILE A CA 1
ATOM 1490 C C . ILE A 1 178 ? -5.883 -5.067 -10.951 1.00 92.44 178 ILE A C 1
ATOM 1492 O O . ILE A 1 178 ? -5.809 -5.654 -12.026 1.00 92.44 178 ILE A O 1
ATOM 1496 N N . LEU A 1 179 ? -5.022 -4.109 -10.602 1.00 92.50 179 LEU A N 1
ATOM 1497 C CA . LEU A 1 179 ? -3.910 -3.655 -11.442 1.00 92.50 179 LEU A CA 1
ATOM 1498 C C . LEU A 1 179 ? -2.675 -4.573 -11.396 1.00 92.50 179 LEU A C 1
ATOM 1500 O O . LEU A 1 179 ? -1.779 -4.398 -12.226 1.00 92.50 179 LEU A O 1
ATOM 1504 N N . LEU A 1 180 ? -2.607 -5.490 -10.426 1.00 92.31 180 LEU A N 1
ATOM 1505 C CA . LEU A 1 180 ? -1.528 -6.468 -10.237 1.00 92.31 180 LEU A CA 1
ATOM 1506 C C . LEU A 1 180 ? -1.835 -7.786 -10.953 1.00 92.31 180 LEU A C 1
ATOM 1508 O O . LEU A 1 180 ? -0.893 -8.311 -11.589 1.00 92.31 180 LEU A O 1
#

Sequence (180 aa):
MSWSRTLLNFFADAFRPPFRTTPWIVLLYAVLSVVYNHDSHFNRWTLPDTDDYMRLVQMLNWVGGQSWFDLHLPRLYPQHLITMHWGRLPDIPLAGFFFVLRMLAIFFRWQAEAQSLAMLTAFLWPPVLLGLLLFLMREIARPLMGKARAPLICFFVPLCTQLIFQFMPMRVDHHAYILL